Protein 7SMI (pdb70)

Radius of gyration: 18.55 Å; Cα contacts (8 Å, |Δi|>4): 639; chains: 1; bounding box: 48×40×52 Å

Organism: Spinacia oleracea (NCBI:txid3562)

Nearest PDB structures (foldseek):
  7svq-assembly2_B  TM=9.861E-01  e=2.713E-63  Spinacia oleracea
  8scc-assembly1_A  TM=9.965E-01  e=5.202E-53  Myrciaria dubia
  8usu-assembly2_B  TM=9.866E-01  e=4.025E-52  Myrciaria dubia
  7ezl-assembly1_A  TM=9.865E-01  e=2.938E-51  Oryza sativa Japonica Group
  8usu-assembly1_A  TM=9.846E-01  e=2.771E-51  Myrciaria dubia

Sequence (315 aa):
QKLERRELGNTGLNLSCVGFGASPLGNVFGDVSEEQSIATVIEAFNQGINFFDTSPYYGATLSEKVLGKCLKALGASRDEYIVATKCGRYAEGFDFSAERVTKSIDESLERLQLEYVDILQCHDIEFGSLDQIVNETIPALQKIKESGKTRFIGITGLPLEVYTYVLDRVPPGTIDVVVLSYCHYCINDSTLEDMLPYFKSKGVGVINASPLSMGLHTENGPPEWHPASPEIKAACKAAADYCKKNGKNISKLALQYSLSSNKDISTTLVGMNSVKQVEENVGAALELETAGKDEKTFAEIENILKPIKNQSWPSGI

Solvent-accessible surface area: 12984 Å² total; per-residue (Å²): 138,118,5,46,101,20,118,0,34,126,17,51,28,72,0,0,5,0,0,0,10,0,21,7,2,4,61,68,139,39,102,17,62,70,126,78,1,38,44,0,0,55,50,0,45,104,36,3,0,5,0,0,5,0,0,1,77,42,28,55,50,56,0,0,85,11,0,0,62,0,4,126,44,24,74,32,68,44,113,92,14,12,0,0,0,2,1,0,44,16,56,160,32,71,57,6,19,30,124,55,0,67,136,0,2,68,35,0,15,142,46,0,82,19,150,36,0,7,0,0,0,0,10,13,0,9,63,11,58,37,76,57,0,14,112,56,0,1,42,6,0,77,135,7,67,152,72,36,75,0,118,34,0,0,0,2,0,1,30,30,131,4,0,45,66,0,5,86,118,16,95,133,65,7,5,21,0,0,11,0,46,3,8,13,0,2,1,2,6,27,0,75,100,18,8,88,48,0,120,92,69,22,8,3,5,0,0,13,30,8,48,0,52,15,2,0,28,86,153,25,43,47,178,156,6,63,6,36,104,112,1,56,64,14,1,137,42,0,3,49,49,0,121,174,70,73,76,82,2,30,73,14,0,7,19,28,0,2,31,30,127,70,0,5,0,1,9,12,44,0,34,34,78,125,67,0,90,95,27,2,17,2,7,39,84,21,96,104,84,41,65,44,104,142,1,15,60,76,2,68,100,41,0,139,78,7,46,63,80,51,29,128,33,35,161

InterPro domains:
  IPR020471 Aldo-keto reductase [PTHR42686] (2-319)
  IPR023210 NADP-dependent oxidoreductase domain [PF00248] (22-290)
  IPR036812 NAD(P)-dependent oxidoreductase domain superfamily [G3DSA:3.20.20.100] (7-317)
  IPR036812 NAD(P)-dependent oxidoreductase domain superfamily [SSF51430] (8-310)
  IPR044479 L-galactose dehydrogenase-like [cd19163] (7-297)

Secondary structure (DSSP, 8-state):
----EEE-TTS--EEESEEEE-GGGGTSSS---HHHHHHHHHHHHHTT--EEE--TTTTTTHHHHHHHHHHHHH---GGGSEEEEEESEETTEE---HHHHHHHHHHHHHHHT-S-EEEEEE--GGGS-HHHIIIIIHHHHHHHHHHTSEEEEEEEES-THHHHHHHTTS-TT---EEEEESSSBTTB-THHHHHHHHHHTT-EEEEE-TTTTTTTSSS---TT--S-HHHHHHHHHHHHHHHHTT--HHHHHHHHHHT-TTS-EEEEE--SHHHHHHHHHHHHHHHHH---HHHHHHHHHHHGGGTT-------

B-factor: mean 20.09, std 9.31, range [9.32, 68.1]

Foldseek 3Di:
DAQAWADFQPLRDTFRQAEAELLVQLQQPHDADLVLQLVQLLLLVVRPGAEYEEECARNQNRSLLSQLVSVVSNPDDPVSHAYEYEFQQGVVGGDLALVRRLVVLVVSCVSNVHQAHAEYEYEACLQDDLVCCQPGNLVSVVVVCVVVNYVFYEYEHEDPVSVCVRLVRHDQPSHAEYEYEPQQWLQHVCVVVCLVVCNVRSHGYEYEHLVQQALQAQVHHDPPRQDDPVQSVLSNVLSVVQVVVVHGSVLLSLLSSSQDSSHRYYYDHDRHSVVSVSNSVSSVCCVVPNHPVVSSVVSCVSSVVRRNPDGDDHD

Structure (mmCIF, N/CA/C/O backbone):
data_7SMI
#
_entry.id   7SMI
#
_cell.length_a   51.720
_cell.length_b   55.071
_cell.length_c   61.796
_cell.angle_alpha   90.000
_cell.angle_beta   112.090
_cell.angle_gamma   90.000
#
_symmetry.space_group_name_H-M   'P 1 21 1'
#
loop_
_entity.id
_entity.type
_entity.pdbx_description
1 polymer 'L-galactose dehydrogenase'
2 water water
#
loop_
_atom_site.group_PDB
_atom_site.id
_atom_site.type_symbol
_atom_site.label_atom_id
_atom_site.label_alt_id
_atom_site.label_comp_id
_atom_site.label_asym_id
_atom_site.label_entity_id
_atom_site.label_seq_id
_atom_site.pdbx_PDB_ins_code
_atom_site.Cartn_x
_atom_site.Cartn_y
_atom_site.Cartn_z
_atom_site.occupancy
_atom_site.B_iso_or_equiv
_atom_site.auth_seq_id
_atom_site.auth_comp_id
_atom_site.auth_asym_id
_atom_site.auth_atom_id
_atom_site.pdbx_PDB_model_num
ATOM 1 N N . GLN A 1 26 ? 5.566 19.466 27.216 1.00 35.98 5 GLN A N 1
ATOM 2 C CA . GLN A 1 26 ? 6.637 19.081 28.176 1.00 37.99 5 GLN A CA 1
ATOM 3 C C . GLN A 1 26 ? 6.620 20.027 29.376 1.00 34.13 5 GLN A C 1
ATOM 4 O O . GLN A 1 26 ? 6.697 21.251 29.168 1.00 37.21 5 GLN A O 1
ATOM 10 N N . LYS A 1 27 ? 6.536 19.468 30.580 1.00 25.22 6 LYS A N 1
ATOM 11 C CA . LYS A 1 27 ? 6.543 20.268 31.790 1.00 25.87 6 LYS A CA 1
ATOM 12 C C . LYS A 1 27 ? 7.866 20.081 32.521 1.00 21.09 6 LYS A C 1
ATOM 13 O O . LYS A 1 27 ? 8.509 19.034 32.432 1.00 23.46 6 LYS A O 1
ATOM 19 N N . LEU A 1 28 ? 8.275 21.114 33.243 1.00 19.00 7 LEU A N 1
ATOM 20 C CA . LEU A 1 28 ? 9.493 21.067 34.029 1.00 17.89 7 LEU A CA 1
ATOM 21 C C . LEU A 1 28 ? 9.374 20.012 35.126 1.00 18.85 7 LEU A C 1
ATOM 22 O O . LEU A 1 28 ? 8.424 20.023 35.914 1.00 18.94 7 LEU A O 1
ATOM 27 N N . GLU A 1 29 ? 10.361 19.119 35.196 1.00 17.80 8 GLU A N 1
ATOM 28 C CA . GLU A 1 29 ? 10.310 17.998 36.127 1.00 18.33 8 GLU A CA 1
ATOM 29 C C . GLU A 1 29 ? 10.276 18.491 37.569 1.00 16.90 8 GLU A C 1
ATOM 30 O O . GLU A 1 29 ? 10.953 19.463 37.920 1.00 17.54 8 GLU A O 1
ATOM 36 N N . ARG A 1 30 ? 9.487 17.809 38.406 1.00 18.59 9 ARG A N 1
ATOM 37 C CA . ARG A 1 30 ? 9.490 17.992 39.850 1.00 18.09 9 ARG A CA 1
ATOM 38 C C . ARG A 1 30 ? 10.037 16.757 40.555 1.00 16.91 9 ARG A C 1
ATOM 39 O O . ARG A 1 30 ? 9.882 15.620 40.084 1.00 19.59 9 ARG A O 1
ATOM 47 N N . ARG A 1 31 ? 10.685 16.986 41.694 1.00 16.00 10 ARG A N 1
ATOM 48 C CA . ARG A 1 31 ? 11.352 15.930 42.432 1.00 15.91 10 ARG A CA 1
ATOM 49 C C . ARG A 1 31 ? 10.941 15.967 43.896 1.00 16.00 10 ARG A C 1
ATOM 50 O O . ARG A 1 31 ? 10.785 17.039 44.491 1.00 17.57 10 ARG A O 1
ATOM 58 N N . GLU A 1 32 ? 10.770 14.786 44.483 1.00 16.56 11 GLU A N 1
ATOM 59 C CA . GLU A 1 32 ? 10.413 14.725 45.892 1.00 16.97 11 GLU A CA 1
ATOM 60 C C . GLU A 1 32 ? 11.586 15.142 46.759 1.00 19.28 11 GLU A C 1
ATOM 61 O O . GLU A 1 32 ? 12.736 14.783 46.499 1.00 23.40 11 GLU A O 1
ATOM 67 N N . LEU A 1 33 ? 11.294 15.939 47.773 1.00 15.09 12 LEU A N 1
ATOM 68 C CA . LEU A 1 33 ? 12.305 16.442 48.690 1.00 15.34 12 LEU A CA 1
ATOM 69 C C . LEU A 1 33 ? 12.334 15.580 49.957 1.00 15.35 12 LEU A C 1
ATOM 70 O O . LEU A 1 33 ? 11.505 15.757 50.851 1.00 14.58 12 LEU A O 1
ATOM 75 N N . GLY A 1 34 ? 13.321 14.680 50.061 1.00 15.08 13 GLY A N 1
ATOM 76 C CA . GLY A 1 34 ? 13.474 13.825 51.238 1.00 14.04 13 GLY A CA 1
ATOM 77 C C . GLY A 1 34 ? 12.169 13.183 51.676 1.00 15.95 13 GLY A C 1
ATOM 78 O O . GLY A 1 34 ? 11.449 12.592 50.864 1.00 19.71 13 GLY A O 1
ATOM 79 N N . ASN A 1 35 ? 11.853 13.320 52.964 1.00 15.17 14 ASN A N 1
ATOM 80 C CA . ASN A 1 35 ? 10.628 12.768 53.530 1.00 17.27 14 ASN A CA 1
ATOM 81 C C . ASN A 1 35 ? 9.573 13.827 53.764 1.00 17.47 14 ASN A C 1
ATOM 82 O O . ASN A 1 35 ? 8.604 13.565 54.493 1.00 20.34 14 ASN A O 1
ATOM 87 N N . THR A 1 36 ? 9.743 15.015 53.176 1.00 16.76 15 THR A N 1
ATOM 88 C CA . THR A 1 36 ? 8.832 16.123 53.422 1.00 16.45 15 THR A CA 1
ATOM 89 C C . THR A 1 36 ? 7.495 15.968 52.720 1.00 17.36 15 THR A C 1
ATOM 90 O O . THR A 1 36 ? 6.513 16.582 53.151 1.00 18.77 15 THR A O 1
ATOM 94 N N . GLY A 1 37 ? 7.433 15.193 51.640 1.00 15.80 16 GLY A N 1
ATOM 95 C CA . GLY A 1 37 ? 6.258 15.158 50.804 1.00 17.86 16 GLY A CA 1
ATOM 96 C C . GLY A 1 37 ? 6.169 16.287 49.805 1.00 18.72 16 GLY A C 1
ATOM 97 O O . GLY A 1 37 ? 5.225 16.298 48.999 1.00 22.89 16 GLY A O 1
ATOM 98 N N . LEU A 1 38 ? 7.096 17.250 49.848 1.00 17.34 17 LEU A N 1
ATOM 99 C CA . LEU A 1 38 ? 7.119 18.352 48.890 1.00 17.54 17 LEU A CA 1
ATOM 100 C C . LEU A 1 38 ? 7.717 17.891 47.563 1.00 17.41 17 LEU A C 1
ATOM 101 O O . LEU A 1 38 ? 8.686 17.127 47.532 1.00 20.97 17 LEU A O 1
ATOM 106 N N . ASN A 1 39 ? 7.126 18.349 46.463 1.00 16.12 18 ASN A N 1
ATOM 107 C CA . ASN A 1 39 ? 7.588 18.044 45.114 1.00 17.74 18 ASN A CA 1
ATOM 108 C C . ASN A 1 39 ? 8.053 19.361 44.509 1.00 17.77 18 ASN A C 1
ATOM 109 O O . ASN A 1 39 ? 7.228 20.226 44.195 1.00 18.53 18 ASN A O 1
ATOM 114 N N . LEU A 1 40 ? 9.366 19.528 44.382 1.00 15.31 19 LEU A N 1
ATOM 115 C CA . LEU A 1 40 ? 9.958 20.786 43.947 1.00 14.32 19 LEU A CA 1
ATOM 116 C C . LEU A 1 40 ? 10.330 20.723 42.478 1.00 14.26 19 LEU A C 1
ATOM 117 O O . LEU A 1 40 ? 10.926 19.745 42.023 1.00 14.70 19 LEU A O 1
ATOM 122 N N . SER A 1 41 ? 10.058 21.815 41.760 1.00 14.37 20 SER A N 1
ATOM 123 C CA . SER A 1 41 ? 10.636 21.964 40.428 1.00 14.50 20 SER A CA 1
ATOM 124 C C . SER A 1 41 ? 12.153 21.811 40.487 1.00 14.21 20 SER A C 1
ATOM 125 O O . SER A 1 41 ? 12.810 22.289 41.414 1.00 13.91 20 SER A O 1
ATOM 128 N N . CYS A 1 42 ? 12.711 21.122 39.484 1.00 14.38 21 CYS A N 1
ATOM 129 C CA . CYS A 1 42 ? 14.129 20.772 39.561 1.00 14.39 21 CYS A CA 1
ATOM 130 C C . CYS A 1 42 ? 15.019 21.979 39.404 1.00 14.15 21 CYS A C 1
ATOM 131 O O . CYS A 1 42 ? 16.178 21.916 39.809 1.00 14.00 21 CYS A O 1
ATOM 134 N N . VAL A 1 43 ? 14.499 23.058 38.829 1.00 14.38 22 VAL A N 1
ATOM 135 C CA . VAL A 1 43 ? 15.101 24.381 38.882 1.00 14.47 22 VAL A CA 1
ATOM 136 C C . VAL A 1 43 ? 14.302 25.186 39.887 1.00 14.35 22 VAL A C 1
ATOM 137 O O . VAL A 1 43 ? 13.070 25.286 39.767 1.00 14.48 22 VAL A O 1
ATOM 141 N N . GLY A 1 44 ? 14.987 25.793 40.831 1.00 14.22 23 GLY A N 1
ATOM 142 C CA . GLY A 1 44 ? 14.345 26.626 41.833 1.00 14.21 23 GLY A CA 1
ATOM 143 C C . GLY A 1 44 ? 14.754 28.071 41.672 1.00 14.60 23 GLY A C 1
ATOM 144 O O . GLY A 1 44 ? 15.777 28.404 41.056 1.00 14.83 23 GLY A O 1
ATOM 145 N N . PHE A 1 45 ? 13.956 28.959 42.225 1.00 14.80 24 PHE A N 1
ATOM 146 C CA . PHE A 1 45 ? 14.161 30.392 42.094 1.00 15.32 24 PHE A CA 1
ATOM 147 C C . PHE A 1 45 ? 14.939 30.889 43.304 1.00 15.33 24 PHE A C 1
ATOM 148 O O . PHE A 1 45 ? 14.400 30.959 44.417 1.00 15.22 24 PHE A O 1
ATOM 156 N N . GLY A 1 46 ? 16.186 31.264 43.089 1.00 15.57 25 GLY A N 1
ATOM 157 C CA . GLY A 1 46 ? 16.974 31.895 44.136 1.00 15.79 25 GLY A CA 1
ATOM 158 C C . GLY A 1 46 ? 16.622 33.371 44.131 1.00 20.02 25 GLY A C 1
ATOM 159 O O . GLY A 1 46 ? 16.844 34.056 43.138 1.00 18.66 25 GLY A O 1
ATOM 160 N N . ALA A 1 47 ? 15.986 33.844 45.194 1.00 20.72 26 ALA A N 1
ATOM 161 C CA . ALA A 1 47 ? 15.437 35.188 45.220 1.00 17.85 26 ALA A CA 1
ATOM 162 C C . ALA A 1 47 ? 16.423 36.251 45.687 1.00 18.57 26 ALA A C 1
ATOM 163 O O . ALA A 1 47 ? 16.022 37.415 45.841 1.00 20.01 26 ALA A O 1
ATOM 165 N N . SER A 1 48 ? 17.685 35.889 45.933 1.00 21.82 27 SER A N 1
ATOM 166 C CA . SER A 1 48 ? 18.657 36.895 46.338 1.00 21.00 27 SER A CA 1
ATOM 167 C C . SER A 1 48 ? 18.713 38.086 45.391 1.00 22.05 27 SER A C 1
ATOM 168 O O . SER A 1 48 ? 18.735 39.218 45.891 1.00 27.13 27 SER A O 1
ATOM 171 N N . PRO A 1 49 ? 18.706 37.922 44.059 1.00 21.74 28 PRO A N 1
ATOM 172 C CA . PRO A 1 49 ? 18.762 39.104 43.178 1.00 22.95 28 PRO A CA 1
ATOM 173 C C . PRO A 1 49 ? 17.589 40.046 43.333 1.00 25.71 28 PRO A C 1
ATOM 174 O O . PRO A 1 49 ? 17.714 41.222 42.984 1.00 25.04 28 PRO A O 1
ATOM 178 N N . LEU A 1 50 ? 16.440 39.577 43.825 1.00 26.13 29 LEU A N 1
ATOM 179 C CA . LEU A 1 50 ? 15.330 40.496 44.038 1.00 26.63 29 LEU A CA 1
ATOM 180 C C . LEU A 1 50 ? 15.645 41.510 45.120 1.00 24.30 29 LEU A C 1
ATOM 181 O O . LEU A 1 50 ? 14.932 42.508 45.237 1.00 27.52 29 LEU A O 1
ATOM 186 N N . GLY A 1 51 ? 16.668 41.254 45.933 1.00 28.27 30 GLY A N 1
ATOM 187 C CA . GLY A 1 51 ? 17.095 42.195 46.946 1.00 23.71 30 GLY A CA 1
ATOM 188 C C . GLY A 1 51 ? 18.151 43.170 46.463 1.00 33.24 30 GLY A C 1
ATOM 189 O O . GLY A 1 51 ? 18.796 43.843 47.277 1.00 30.53 30 GLY A O 1
ATOM 190 N N . ASN A 1 52 ? 18.327 43.264 45.137 1.00 37.71 31 ASN A N 1
ATOM 191 C CA . ASN A 1 52 ? 19.330 44.134 44.509 1.00 38.28 31 ASN A CA 1
ATOM 192 C C . ASN A 1 52 ? 20.764 43.704 44.828 1.00 40.53 31 ASN A C 1
ATOM 193 O O . ASN A 1 52 ? 21.679 44.533 44.856 1.00 49.41 31 ASN A O 1
ATOM 198 N N . VAL A 1 53 ? 20.970 42.401 45.043 1.00 36.53 32 VAL A N 1
ATOM 199 C CA . VAL A 1 53 ? 22.274 41.900 45.470 1.00 39.10 32 VAL A CA 1
ATOM 200 C C . VAL A 1 53 ? 23.315 42.085 44.373 1.00 47.69 32 VAL A C 1
ATOM 201 O O . VAL A 1 53 ? 24.465 42.454 44.644 1.00 40.92 32 VAL A O 1
ATOM 205 N N . PHE A 1 54 ? 22.930 41.856 43.119 1.00 44.21 33 PHE A N 1
ATOM 206 C CA . PHE A 1 54 ? 23.864 41.871 41.999 1.00 42.68 33 PHE A CA 1
ATOM 207 C C . PHE A 1 54 ? 23.701 43.095 41.099 1.00 53.09 33 PHE A C 1
ATOM 208 O O . PHE A 1 54 ? 24.345 43.172 40.046 1.00 56.29 33 PHE A O 1
ATOM 216 N N . GLY A 1 55 ? 22.886 44.055 41.501 1.00 49.40 34 GLY A N 1
ATOM 217 C CA . GLY A 1 55 ? 22.550 45.218 40.701 1.00 40.83 34 GLY A CA 1
ATOM 218 C C . GLY A 1 55 ? 21.123 45.639 40.983 1.00 54.35 34 GLY A C 1
ATOM 219 O O . GLY A 1 55 ? 20.314 44.896 41.540 1.00 48.72 34 GLY A O 1
ATOM 220 N N . ASP A 1 56 ? 20.802 46.870 40.588 1.00 51.63 35 ASP A N 1
ATOM 221 C CA . ASP A 1 56 ? 19.472 47.406 40.851 1.00 49.50 35 ASP A CA 1
ATOM 222 C C . ASP A 1 56 ? 18.453 46.764 39.916 1.00 43.99 35 ASP A C 1
ATOM 223 O O . ASP A 1 56 ? 18.679 46.669 38.705 1.00 41.22 35 ASP A O 1
ATOM 225 N N . VAL A 1 57 ? 17.333 46.317 40.487 1.00 40.46 36 VAL A N 1
ATOM 226 C CA . VAL A 1 57 ? 16.230 45.700 39.751 1.00 36.60 36 VAL A CA 1
ATOM 227 C C . VAL A 1 57 ? 14.944 46.366 40.225 1.00 33.73 36 VAL A C 1
ATOM 228 O O . VAL A 1 57 ? 14.663 46.377 41.428 1.00 33.24 36 VAL A O 1
ATOM 232 N N . SER A 1 58 ? 14.161 46.916 39.297 1.00 33.34 37 SER A N 1
ATOM 233 C CA . SER A 1 58 ? 12.922 47.553 39.721 1.00 32.36 37 SER A CA 1
ATOM 234 C C . SER A 1 58 ? 11.960 46.511 40.300 1.00 30.04 37 SER A C 1
ATOM 235 O O . SER A 1 58 ? 12.046 45.307 40.024 1.00 27.58 37 SER A O 1
ATOM 238 N N . GLU A 1 59 ? 11.037 46.997 41.128 1.00 27.61 38 GLU A N 1
ATOM 239 C CA . GLU A 1 59 ? 10.008 46.120 41.671 1.00 31.86 38 GLU A CA 1
ATOM 240 C C . GLU A 1 59 ? 9.156 45.526 40.558 1.00 28.75 38 GLU A C 1
ATOM 241 O O . GLU A 1 59 ? 8.807 44.336 40.599 1.00 27.44 38 GLU A O 1
ATOM 247 N N . GLU A 1 60 ? 8.845 46.323 39.538 1.00 29.49 39 GLU A N 1
ATOM 248 C CA . GLU A 1 60 ? 8.090 45.819 38.395 1.00 26.95 39 GLU A CA 1
ATOM 249 C C . GLU A 1 60 ? 8.830 44.675 37.708 1.00 27.11 39 GLU A C 1
ATOM 250 O O . GLU A 1 60 ? 8.211 43.680 37.296 1.00 22.90 39 GLU A O 1
ATOM 256 N N . GLN A 1 61 ? 10.158 44.780 37.604 1.00 22.18 40 GLN A N 1
ATOM 257 C CA . GLN A 1 61 ? 10.920 43.723 36.944 1.00 19.88 40 GLN A CA 1
ATOM 258 C C . GLN A 1 61 ? 10.967 42.459 37.794 1.00 20.58 40 GLN A C 1
ATOM 259 O O . GLN A 1 61 ? 10.835 41.345 37.271 1.00 19.09 40 GLN A O 1
ATOM 265 N N . SER A 1 62 ? 11.145 42.609 39.107 1.00 20.54 41 SER A N 1
ATOM 266 C CA . SER A 1 62 ? 11.153 41.441 39.985 1.00 19.04 41 SER A CA 1
ATOM 267 C C . SER A 1 62 ? 9.836 40.691 39.903 1.00 18.15 41 SER A C 1
ATOM 268 O O . SER A 1 62 ? 9.810 39.456 39.807 1.00 16.94 41 SER A O 1
ATOM 271 N N . ILE A 1 63 ? 8.729 41.423 39.970 1.00 18.22 42 ILE A N 1
ATOM 272 C CA . ILE A 1 63 ? 7.413 40.801 39.885 1.00 17.02 42 ILE A CA 1
ATOM 273 C C . ILE A 1 63 ? 7.252 40.056 38.564 1.00 19.81 42 ILE A C 1
ATOM 274 O O . ILE A 1 63 ? 6.804 38.898 38.531 1.00 16.44 42 ILE A O 1
ATOM 279 N N . ALA A 1 64 ? 7.629 40.700 37.459 1.00 16.92 43 ALA A N 1
ATOM 280 C CA . ALA A 1 64 ? 7.498 40.050 36.161 1.00 17.55 43 ALA A CA 1
ATOM 281 C C . ALA A 1 64 ? 8.331 38.776 36.104 1.00 16.46 43 ALA A C 1
ATOM 282 O O . ALA A 1 64 ? 7.914 37.782 35.496 1.00 17.13 43 ALA A O 1
ATOM 284 N N . THR A 1 65 ? 9.519 38.789 36.706 1.00 17.82 44 THR A N 1
ATOM 285 C CA . THR A 1 65 ? 10.387 37.618 36.654 1.00 16.75 44 THR A CA 1
ATOM 286 C C . THR A 1 65 ? 9.784 36.458 37.436 1.00 16.89 44 THR A C 1
ATOM 287 O O . THR A 1 65 ? 9.797 35.305 36.982 1.00 16.60 44 THR A O 1
ATOM 291 N N . VAL A 1 66 ? 9.292 36.737 38.639 1.00 14.32 45 VAL A N 1
ATOM 292 C CA . VAL A 1 66 ? 8.644 35.710 39.444 1.00 14.45 45 VAL A CA 1
ATOM 293 C C . VAL A 1 66 ? 7.418 35.149 38.738 1.00 16.15 45 VAL A C 1
ATOM 294 O O . VAL A 1 66 ? 7.198 33.930 38.714 1.00 15.60 45 VAL A O 1
ATOM 298 N N . ILE A 1 67 ? 6.582 36.020 38.177 1.00 14.85 46 ILE A N 1
ATOM 299 C CA . ILE A 1 67 ? 5.411 35.537 37.457 1.00 19.78 46 ILE A CA 1
ATOM 300 C C . ILE A 1 67 ? 5.837 34.634 36.307 1.00 18.35 46 ILE A C 1
ATOM 301 O O . ILE A 1 67 ? 5.247 33.571 36.083 1.00 17.73 46 ILE A O 1
ATOM 306 N N . GLU A 1 68 ? 6.845 35.060 35.537 1.00 16.61 47 GLU A N 1
ATOM 307 C CA . GLU A 1 68 ? 7.295 34.230 34.430 1.00 16.54 47 GLU A CA 1
ATOM 308 C C . GLU A 1 68 ? 7.850 32.892 34.919 1.00 17.85 47 GLU A C 1
ATOM 309 O O . GLU A 1 68 ? 7.589 31.850 34.310 1.00 16.49 47 GLU A O 1
ATOM 315 N N . ALA A 1 69 ? 8.612 32.901 36.010 1.00 15.28 48 ALA A N 1
ATOM 316 C CA . ALA A 1 69 ? 9.132 31.646 36.551 1.00 15.12 48 ALA A CA 1
ATOM 317 C C . ALA A 1 69 ? 8.000 30.691 36.901 1.00 13.57 48 ALA A C 1
ATOM 318 O O . ALA A 1 69 ? 8.043 29.494 36.580 1.00 14.83 48 ALA A O 1
ATOM 320 N N . PHE A 1 70 ? 6.997 31.197 37.616 1.00 14.41 49 PHE A N 1
ATOM 321 C CA . PHE A 1 70 ? 5.884 30.358 38.025 1.00 13.89 49 PHE A CA 1
ATOM 322 C C . PHE A 1 70 ? 5.099 29.854 36.829 1.00 15.17 49 PHE A C 1
ATOM 323 O O . PHE A 1 70 ? 4.695 28.689 36.788 1.00 16.27 49 PHE A O 1
ATOM 331 N N . ASN A 1 71 ? 4.924 30.705 35.820 1.00 15.27 50 ASN A N 1
ATOM 332 C CA . ASN A 1 71 ? 4.236 30.267 34.613 1.00 18.10 50 ASN A CA 1
ATOM 333 C C . ASN A 1 71 ? 4.993 29.176 33.868 1.00 18.18 50 ASN A C 1
ATOM 334 O O . ASN A 1 71 ? 4.365 28.356 33.197 1.00 19.95 50 ASN A O 1
ATOM 339 N N . GLN A 1 72 ? 6.318 29.142 33.963 1.00 17.49 51 GLN A N 1
ATOM 340 C CA . GLN A 1 72 ? 7.123 28.122 33.306 1.00 16.19 51 GLN A CA 1
ATOM 341 C C . GLN A 1 72 ? 7.312 26.881 34.170 1.00 17.06 51 GLN A C 1
ATOM 342 O O . GLN A 1 72 ? 8.098 25.995 33.810 1.00 24.24 51 GLN A O 1
ATOM 348 N N . GLY A 1 73 ? 6.637 26.811 35.311 1.00 15.61 52 GLY A N 1
ATOM 349 C CA . GLY A 1 73 ? 6.634 25.617 36.135 1.00 15.59 52 GLY A CA 1
ATOM 350 C C . GLY A 1 73 ? 7.527 25.638 37.357 1.00 15.90 52 GLY A C 1
ATOM 351 O O . GLY A 1 73 ? 7.624 24.612 38.041 1.00 15.92 52 GLY A O 1
ATOM 352 N N . ILE A 1 74 ? 8.222 26.733 37.641 1.00 14.48 53 ILE A N 1
ATOM 353 C CA . ILE A 1 74 ? 9.010 26.804 38.866 1.00 13.78 53 ILE A CA 1
ATOM 354 C C . ILE A 1 74 ? 8.062 27.045 40.036 1.00 16.18 53 ILE A C 1
ATOM 355 O O . ILE A 1 74 ? 7.268 27.993 40.021 1.00 15.98 53 ILE A O 1
ATOM 360 N N . ASN A 1 75 ? 8.143 26.194 41.057 1.00 15.33 54 ASN A N 1
ATOM 361 C CA . ASN A 1 75 ? 7.248 26.313 42.203 1.00 12.27 54 ASN A CA 1
ATOM 362 C C . ASN A 1 75 ? 7.994 26.518 43.509 1.00 12.92 54 ASN A C 1
ATOM 363 O O . ASN A 1 75 ? 7.362 26.476 44.571 1.00 13.75 54 ASN A O 1
ATOM 368 N N . PHE A 1 76 ? 9.297 26.772 43.467 1.00 12.38 55 PHE A N 1
ATOM 369 C CA .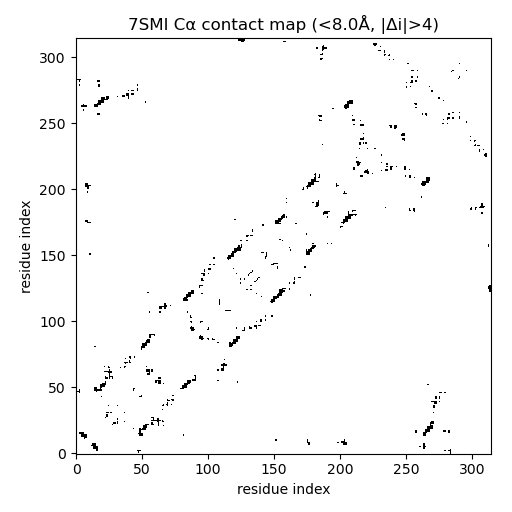 PHE A 1 76 ? 10.100 26.825 44.674 1.00 13.42 55 PHE A CA 1
ATOM 370 C C . PHE A 1 76 ? 10.884 28.124 44.692 1.00 11.02 55 PHE A C 1
ATOM 371 O O . PHE A 1 76 ? 11.597 28.428 43.729 1.00 12.11 55 PHE A O 1
ATOM 379 N N . PHE A 1 77 ? 10.774 28.868 45.798 1.00 11.31 56 PHE A N 1
ATOM 380 C CA . PHE A 1 77 ? 11.349 30.202 45.927 1.00 11.13 56 PHE A CA 1
ATOM 381 C C . PHE A 1 77 ? 12.098 30.260 47.242 1.00 12.67 56 PHE A C 1
ATOM 382 O O . PHE A 1 77 ? 11.506 29.994 48.292 1.00 13.00 56 PHE A O 1
ATOM 390 N N . ASP A 1 78 ? 13.388 30.568 47.188 1.00 12.33 57 ASP A N 1
ATOM 391 C CA . ASP A 1 78 ? 14.254 30.599 48.357 1.00 12.16 57 ASP A CA 1
ATOM 392 C C . ASP A 1 78 ? 14.796 32.002 48.590 1.00 12.76 57 ASP A C 1
ATOM 393 O O . ASP A 1 78 ? 15.231 32.662 47.663 1.00 14.49 57 ASP A O 1
ATOM 398 N N . THR A 1 79 ? 14.810 32.414 49.848 1.00 10.78 58 THR A N 1
ATOM 399 C CA . THR A 1 79 ? 15.302 33.736 50.232 1.00 11.94 58 THR A CA 1
ATOM 400 C C . THR A 1 79 ? 15.964 33.632 51.602 1.00 12.04 58 THR A C 1
ATOM 401 O O . THR A 1 79 ? 16.176 32.535 52.129 1.00 11.23 58 THR A O 1
ATOM 405 N N . SER A 1 80 ? 16.309 34.797 52.168 1.00 11.39 59 SER A N 1
ATOM 406 C CA . SER A 1 80 ? 16.913 34.910 53.487 1.00 12.24 59 SER A CA 1
ATOM 407 C C . SER A 1 80 ? 16.787 36.349 53.916 1.00 11.81 59 SER A C 1
ATOM 408 O O . SER A 1 80 ? 16.868 37.239 53.068 1.00 13.00 59 SER A O 1
ATOM 411 N N . PRO A 1 81 ? 16.656 36.616 55.217 1.00 11.23 60 PRO A N 1
ATOM 412 C CA . PRO A 1 81 ? 16.741 38.008 55.683 1.00 12.94 60 PRO A CA 1
ATOM 413 C C . PRO A 1 81 ? 18.055 38.678 55.305 1.00 12.76 60 PRO A C 1
ATOM 414 O O . PRO A 1 81 ? 18.115 39.907 55.233 1.00 13.47 60 PRO A O 1
ATOM 418 N N . TYR A 1 82 ? 19.107 37.906 55.029 1.00 13.79 61 TYR A N 1
ATOM 419 C CA . TYR A 1 82 ? 20.392 38.522 54.717 1.00 12.13 61 TYR A CA 1
ATOM 420 C C . TYR A 1 82 ? 20.372 39.212 53.369 1.00 12.96 61 TYR A C 1
ATOM 421 O O . TYR A 1 82 ? 21.041 40.236 53.177 1.00 17.49 61 TYR A O 1
ATOM 430 N N . TYR A 1 83 ? 19.616 38.668 52.415 1.00 14.82 62 TYR A N 1
ATOM 431 C CA . TYR A 1 83 ? 19.777 39.094 51.033 1.00 17.94 62 TYR A CA 1
ATOM 432 C C . TYR A 1 83 ? 19.215 40.492 50.886 1.00 17.85 62 TYR A C 1
ATOM 433 O O . TYR A 1 83 ? 18.024 40.727 51.124 1.00 19.32 62 TYR A O 1
ATOM 442 N N . GLY A 1 84 ? 20.084 41.432 50.543 1.00 18.16 63 GLY A N 1
ATOM 443 C CA . GLY A 1 84 ? 19.654 42.799 50.408 1.00 18.45 63 GLY A CA 1
ATOM 444 C C . GLY A 1 84 ? 19.238 43.424 51.715 1.00 17.00 63 GLY A C 1
ATOM 445 O O . GLY A 1 84 ? 18.427 44.353 51.719 1.00 20.97 63 GLY A O 1
ATOM 446 N N . ALA A 1 85 ? 19.785 42.940 52.840 1.00 17.52 64 ALA A N 1
ATOM 447 C CA . ALA A 1 85 ? 19.472 43.475 54.169 1.00 16.33 64 ALA A CA 1
ATOM 448 C C . ALA A 1 85 ? 17.963 43.585 54.380 1.00 16.50 64 ALA A C 1
ATOM 449 O O . ALA A 1 85 ? 17.434 44.620 54.788 1.00 20.83 64 ALA A O 1
ATOM 451 N N . THR A 1 86 ? 17.279 42.463 54.141 1.00 16.11 65 THR A N 1
ATOM 452 C CA . THR A 1 86 ? 15.843 42.194 54.252 1.00 16.30 65 THR A CA 1
ATOM 453 C C . THR A 1 86 ? 15.028 42.596 53.022 1.00 17.35 65 THR A C 1
ATOM 454 O O . THR A 1 86 ? 13.847 42.265 52.953 1.00 18.55 65 THR A O 1
ATOM 458 N N . LEU A 1 87 ? 15.629 43.245 52.026 1.00 16.25 66 LEU A N 1
ATOM 459 C CA . LEU A 1 87 ? 14.860 43.686 50.874 1.00 17.28 66 LEU A CA 1
ATOM 460 C C . LEU A 1 87 ? 14.401 42.514 50.003 1.00 20.04 66 LEU A C 1
ATOM 461 O O . LEU A 1 87 ? 13.295 42.552 49.439 1.00 18.68 66 LEU A O 1
ATOM 466 N N . SER A 1 88 ? 15.219 41.478 49.840 1.00 17.36 67 SER A N 1
ATOM 467 C CA . SER A 1 88 ? 14.779 40.335 49.043 1.00 18.87 67 SER A CA 1
ATOM 468 C C . SER A 1 88 ? 13.479 39.759 49.585 1.00 17.74 67 SER A C 1
ATOM 469 O O . SER A 1 88 ? 12.552 39.496 48.821 1.00 16.34 67 SER A O 1
ATOM 472 N N . GLU A 1 89 ? 13.381 39.562 50.904 1.00 14.59 68 GLU A N 1
ATOM 473 C CA . GLU A 1 89 ? 12.142 39.043 51.476 1.00 14.22 68 GLU A CA 1
ATOM 474 C C . GLU A 1 89 ? 10.972 39.964 51.192 1.00 14.60 68 GLU A C 1
ATOM 475 O O . GLU A 1 89 ? 9.890 39.498 50.831 1.00 15.23 68 GLU A O 1
ATOM 481 N N . LYS A 1 90 ? 11.154 41.271 51.352 1.00 13.34 69 LYS A N 1
ATOM 482 C CA . LYS A 1 90 ? 10.038 42.180 51.119 1.00 15.63 69 LYS A CA 1
ATOM 483 C C . LYS A 1 90 ? 9.612 42.164 49.655 1.00 16.39 69 LYS A C 1
ATOM 484 O O . LYS A 1 90 ? 8.412 42.159 49.348 1.00 16.78 69 LYS A O 1
ATOM 490 N N . VAL A 1 91 ? 10.572 42.163 48.735 1.00 15.26 70 VAL A N 1
ATOM 491 C CA . VAL A 1 91 ? 10.221 42.123 47.323 1.00 15.13 70 VAL A CA 1
ATOM 492 C C . VAL A 1 91 ? 9.583 40.795 46.976 1.00 13.31 70 VAL A C 1
ATOM 493 O O . VAL A 1 91 ? 8.546 40.762 46.301 1.00 15.12 70 VAL A O 1
ATOM 497 N N . LEU A 1 92 ? 10.158 39.684 47.459 1.00 14.47 71 LEU A N 1
ATOM 498 C CA . LEU A 1 92 ? 9.562 38.386 47.162 1.00 14.40 71 LEU A CA 1
ATOM 499 C C . LEU A 1 92 ? 8.121 38.317 47.656 1.00 14.15 71 LEU A C 1
ATOM 500 O O . LEU A 1 92 ? 7.267 37.722 46.992 1.00 14.11 71 LEU A O 1
ATOM 505 N N . G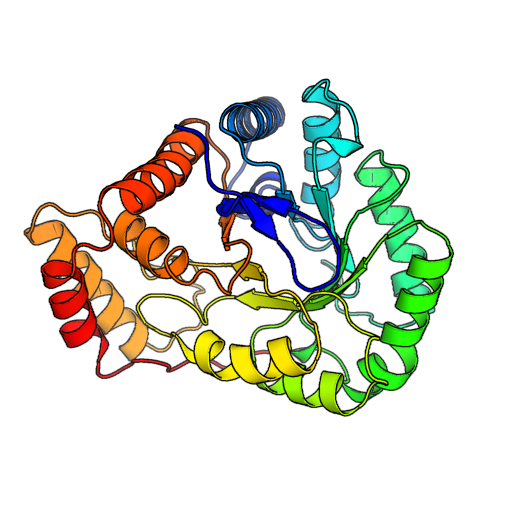LY A 1 93 ? 7.822 38.916 48.811 1.00 14.60 72 GLY A N 1
ATOM 506 C CA . GLY A 1 93 ? 6.450 38.901 49.292 1.00 13.93 72 GLY A CA 1
ATOM 507 C C . GLY A 1 93 ? 5.501 39.607 48.349 1.00 16.08 72 GLY A C 1
ATOM 508 O O . GLY A 1 93 ? 4.387 39.138 48.126 1.00 17.32 72 GLY A O 1
ATOM 509 N N . LYS A 1 94 ? 5.943 40.718 47.751 1.00 15.33 73 LYS A N 1
ATOM 510 C CA . LYS A 1 94 ? 5.116 41.390 46.754 1.00 17.09 73 LYS A CA 1
ATOM 511 C C . LYS A 1 94 ? 4.975 40.547 45.497 1.00 16.57 73 LYS A C 1
ATOM 512 O O . LYS A 1 94 ? 3.890 40.490 44.906 1.00 17.14 73 LYS A O 1
ATOM 518 N N . CYS A 1 95 ? 6.038 39.846 45.096 1.00 15.40 74 CYS A N 1
ATOM 519 C CA . CYS A 1 95 ? 5.981 39.014 43.900 1.00 16.06 74 CYS A CA 1
ATOM 520 C C . CYS A 1 95 ? 5.034 37.841 44.085 1.00 18.30 74 CYS A C 1
ATOM 521 O O . CYS A 1 95 ? 4.230 37.542 43.197 1.00 18.29 74 CYS A O 1
ATOM 524 N N . LEU A 1 96 ? 5.096 37.178 45.235 1.00 16.05 75 LEU A N 1
ATOM 525 C CA . LEU A 1 96 ? 4.230 36.029 45.469 1.00 15.85 75 LEU A CA 1
ATOM 526 C C . LEU A 1 96 ? 2.766 36.434 45.478 1.00 19.29 75 LEU A C 1
ATOM 527 O O . LEU A 1 96 ? 1.915 35.712 44.933 1.00 21.45 75 LEU A O 1
ATOM 532 N N . LYS A 1 97 ? 2.455 37.607 46.053 1.00 18.23 76 LYS A N 1
ATOM 533 C CA . LYS A 1 97 ? 1.086 38.111 45.992 1.00 18.12 76 LYS A CA 1
ATOM 534 C C . LYS A 1 97 ? 0.670 38.347 44.551 1.00 20.64 76 LYS A C 1
ATOM 535 O O . LYS A 1 97 ? -0.485 38.086 44.170 1.00 21.47 76 LYS A O 1
ATOM 541 N N . ALA A 1 98 ? 1.595 38.825 43.726 1.00 21.09 77 ALA A N 1
ATOM 542 C CA . ALA A 1 98 ? 1.268 39.136 42.342 1.00 20.52 77 ALA A CA 1
ATOM 543 C C . ALA A 1 98 ? 1.104 37.898 41.474 1.00 20.66 77 ALA A C 1
ATOM 544 O O . ALA A 1 98 ? 0.661 38.021 40.327 1.00 22.82 77 ALA A O 1
ATOM 546 N N . LEU A 1 99 ? 1.400 36.714 41.996 1.00 19.26 78 LEU A N 1
ATOM 547 C CA . LEU A 1 99 ? 1.180 35.503 41.223 1.00 21.54 78 LEU A CA 1
ATOM 548 C C . LEU A 1 99 ? -0.297 35.229 41.082 1.00 24.45 78 LEU A C 1
ATOM 549 O O . LEU A 1 99 ? -0.725 34.648 40.079 1.00 23.83 78 LEU A O 1
ATOM 554 N N . GLY A 1 100 ? -1.079 35.607 42.085 1.00 20.52 79 GLY A N 1
ATOM 555 C CA . GLY A 1 100 ? -2.501 35.320 42.031 1.00 20.63 79 GLY A CA 1
ATOM 556 C C . GLY A 1 100 ? -2.709 33.822 41.957 1.00 22.51 79 GLY A C 1
ATOM 557 O O . GLY A 1 100 ? -3.445 33.332 41.098 1.00 27.77 79 GLY A O 1
ATOM 558 N N . ALA A 1 101 ? -2.015 33.094 42.829 1.00 19.60 80 ALA A N 1
ATOM 559 C CA . ALA A 1 101 ? -2.093 31.648 42.895 1.00 19.22 80 ALA A CA 1
ATOM 560 C C . ALA A 1 101 ? -2.400 31.248 44.328 1.00 16.24 80 ALA A C 1
ATOM 561 O O . ALA A 1 101 ? -2.074 31.967 45.277 1.00 23.69 80 ALA A O 1
ATOM 563 N N . SER A 1 102 ? -3.005 30.073 44.487 1.00 16.36 81 SER A N 1
ATOM 564 C CA . SER A 1 102 ? -3.238 29.555 45.828 1.00 16.74 81 SER A CA 1
ATOM 565 C C . SER A 1 102 ? -1.914 29.269 46.511 1.00 16.57 81 SER A C 1
ATOM 566 O O . SER A 1 102 ? -0.924 28.882 45.872 1.00 15.69 81 SER A O 1
ATOM 569 N N . ARG A 1 103 ? -1.898 29.481 47.833 1.00 16.59 82 ARG A N 1
ATOM 570 C CA . ARG A 1 103 ? -0.674 29.361 48.621 1.00 16.08 82 ARG A CA 1
ATOM 571 C C . ARG A 1 103 ? -0.030 27.992 48.457 1.00 17.07 82 ARG A C 1
ATOM 572 O O . ARG A 1 103 ? 1.203 27.894 48.441 1.00 17.07 82 ARG A O 1
ATOM 580 N N . ASP A 1 104 ? -0.820 26.924 48.327 1.00 19.84 83 ASP A N 1
ATOM 581 C CA . ASP A 1 104 ? -0.277 25.576 48.222 1.00 20.98 83 ASP A CA 1
ATOM 582 C C . ASP A 1 104 ? 0.319 25.260 46.849 1.00 22.33 83 ASP A C 1
ATOM 583 O O . ASP A 1 104 ? 0.908 24.182 46.678 1.00 23.79 83 ASP A O 1
ATOM 588 N N . GLU A 1 105 ? 0.222 26.174 45.880 1.00 16.56 84 GLU A N 1
ATOM 589 C CA . GLU A 1 105 ? 0.801 26.008 44.550 1.00 17.46 84 GLU A CA 1
ATOM 590 C C . GLU A 1 105 ? 2.259 26.442 44.476 1.00 16.89 84 GLU A C 1
ATOM 591 O O . GLU A 1 105 ? 2.893 26.270 43.426 1.00 18.25 84 GLU A O 1
ATOM 597 N N . TYR A 1 106 ? 2.808 26.999 45.546 1.00 14.39 85 TYR A N 1
ATOM 598 C CA . TYR A 1 106 ? 4.215 27.352 45.557 1.00 14.17 85 TYR A CA 1
ATOM 599 C C . TYR A 1 106 ? 4.793 27.069 46.933 1.00 13.00 85 TYR A C 1
ATOM 600 O O . TYR A 1 106 ? 4.077 26.917 47.923 1.00 14.81 85 TYR A O 1
ATOM 609 N N . ILE A 1 107 ? 6.110 26.937 46.965 1.00 14.07 86 ILE A N 1
ATOM 610 C CA . ILE A 1 107 ? 6.857 26.499 48.133 1.00 13.39 86 ILE A CA 1
ATOM 611 C C . ILE A 1 107 ? 7.885 27.572 48.428 1.00 11.54 86 ILE A C 1
ATOM 612 O O . ILE A 1 107 ? 8.614 27.989 47.521 1.00 12.21 86 ILE A O 1
ATOM 617 N N . VAL A 1 108 ? 7.895 28.065 49.664 1.00 11.45 87 VAL A N 1
ATOM 618 C CA . VAL A 1 108 ? 8.732 29.196 50.061 1.00 10.81 87 VAL A CA 1
ATOM 619 C C . VAL A 1 108 ? 9.685 28.744 51.144 1.00 10.37 87 VAL A C 1
ATOM 620 O O . VAL A 1 108 ? 9.270 28.156 52.146 1.00 11.49 87 VAL A O 1
ATOM 624 N N . ALA A 1 109 ? 10.962 29.020 50.945 1.00 10.18 88 ALA A N 1
ATOM 625 C CA . ALA A 1 109 ? 12.001 28.740 51.922 1.00 9.35 88 ALA A CA 1
ATOM 626 C C . ALA A 1 109 ? 12.644 30.049 52.327 1.00 11.33 88 ALA A C 1
ATOM 627 O O . ALA A 1 109 ? 12.956 30.881 51.475 1.00 12.29 88 ALA A O 1
ATOM 629 N N . THR A 1 110 ? 12.910 30.202 53.622 1.00 10.77 89 THR A N 1
ATOM 630 C CA . THR A 1 110 ? 13.758 31.294 54.064 1.00 10.16 89 THR A CA 1
ATOM 631 C C . THR A 1 110 ? 14.732 30.757 55.096 1.00 10.49 89 THR A C 1
ATOM 632 O O . THR A 1 110 ? 14.850 29.534 55.301 1.00 10.01 89 THR A O 1
ATOM 636 N N . LYS A 1 111 ? 15.448 31.685 55.719 1.00 10.95 90 LYS A N 1
ATOM 637 C CA . LYS A 1 111 ? 16.563 31.334 56.570 1.00 10.60 90 LYS A CA 1
ATOM 638 C C . LYS A 1 111 ? 16.555 32.207 57.800 1.00 11.56 90 LYS A C 1
ATOM 639 O O . LYS A 1 111 ? 15.810 33.174 57.896 1.00 12.91 90 LYS A O 1
ATOM 645 N N . CYS A 1 112 ? 17.418 31.858 58.735 1.00 10.38 91 CYS A N 1
ATOM 646 C CA . CYS A 1 112 ? 17.570 32.642 59.942 1.00 12.27 91 CYS A CA 1
ATOM 647 C C . CYS A 1 112 ? 18.997 32.500 60.426 1.00 11.23 91 CYS A C 1
ATOM 648 O O . CYS A 1 112 ? 19.712 31.568 60.052 1.00 12.23 91 CYS A O 1
ATOM 651 N N . GLY A 1 113 ? 19.418 33.434 61.258 1.00 11.59 92 GLY A N 1
ATOM 652 C CA . GLY A 1 113 ? 20.738 33.389 61.856 1.00 11.53 92 GLY A CA 1
ATOM 653 C C . GLY A 1 113 ? 21.765 34.302 61.217 1.00 11.24 92 GLY A C 1
ATOM 654 O O . GLY A 1 113 ? 22.722 34.726 61.912 1.00 12.20 92 GLY A O 1
ATOM 655 N N . ARG A 1 114 ? 21.622 34.602 59.930 1.00 11.40 93 ARG A N 1
ATOM 656 C CA . ARG A 1 114 ? 22.564 35.466 59.227 1.00 11.32 93 ARG A CA 1
ATOM 657 C C . ARG A 1 114 ? 21.854 36.733 58.774 1.00 11.42 93 ARG A C 1
ATOM 658 O O . ARG A 1 114 ? 20.848 36.672 58.058 1.00 12.91 93 ARG A O 1
ATOM 666 N N . TYR A 1 115 ? 22.365 37.870 59.199 1.00 11.47 94 TYR A N 1
ATOM 667 C CA . TYR A 1 115 ? 21.756 39.167 58.919 1.00 11.39 94 TYR A CA 1
ATOM 668 C C . TYR A 1 115 ? 22.807 40.137 58.407 1.00 12.81 94 TYR A C 1
ATOM 669 O O . TYR A 1 115 ? 24.021 39.921 58.576 1.00 13.40 94 TYR A O 1
ATOM 678 N N . ALA A 1 116 ? 22.345 41.236 57.816 1.00 12.33 95 ALA A N 1
ATOM 679 C CA . ALA A 1 116 ? 23.300 42.240 57.356 1.00 12.52 95 ALA A CA 1
ATOM 680 C C . ALA A 1 116 ? 24.110 42.783 58.511 1.00 13.66 95 ALA A C 1
ATOM 681 O O . ALA A 1 116 ? 25.214 43.320 58.304 1.00 14.60 95 ALA A O 1
ATOM 683 N N . GLU A 1 117 ? 23.583 42.683 59.737 1.00 13.07 96 GLU A N 1
ATOM 684 C CA . GLU A 1 117 ? 24.271 43.137 60.941 1.00 13.61 96 GLU A CA 1
ATOM 685 C C . GLU A 1 117 ? 24.962 42.014 61.716 1.00 14.53 96 GLU A C 1
ATOM 686 O O . GLU A 1 117 ? 25.369 42.227 62.871 1.00 15.33 96 GLU A O 1
ATOM 692 N N . GLY A 1 118 ? 25.149 40.865 61.100 1.00 12.57 97 GLY A N 1
ATOM 693 C CA . GLY A 1 118 ? 25.977 39.827 61.684 1.00 14.40 97 GLY A CA 1
ATOM 694 C C . GLY A 1 118 ? 25.201 38.559 61.928 1.00 12.69 97 GLY A C 1
ATOM 695 O O . GLY A 1 118 ? 24.061 38.379 61.462 1.00 15.40 97 GLY A O 1
ATOM 696 N N . PHE A 1 119 ? 25.837 37.658 62.658 1.00 11.97 98 PHE A N 1
ATOM 697 C CA . PHE A 1 119 ? 25.302 36.332 62.913 1.00 13.22 98 PHE A CA 1
ATOM 698 C C . PHE A 1 119 ? 24.754 36.276 64.318 1.00 14.34 98 PHE A C 1
ATOM 699 O O . PHE A 1 119 ? 25.393 36.736 65.272 1.00 14.70 98 PHE A O 1
ATOM 707 N N . ASP A 1 120 ? 23.564 35.696 64.445 1.00 13.61 99 ASP A N 1
ATOM 708 C CA . ASP A 1 120 ? 22.996 35.449 65.761 1.00 14.01 99 ASP A CA 1
ATOM 709 C C . ASP A 1 120 ? 22.099 34.220 65.636 1.00 13.88 99 ASP A C 1
ATOM 710 O O . ASP A 1 120 ? 20.991 34.300 65.083 1.00 13.80 99 ASP A O 1
ATOM 715 N N . PHE A 1 121 ? 22.598 33.090 66.124 1.00 13.21 100 PHE A N 1
ATOM 716 C CA . PHE A 1 121 ? 21.893 31.824 66.067 1.00 13.61 100 PHE A CA 1
ATOM 717 C C . PHE A 1 121 ? 21.213 31.493 67.392 1.00 14.27 100 PHE A C 1
ATOM 718 O O . PHE A 1 121 ? 20.866 30.329 67.642 1.00 16.01 100 PHE A O 1
ATOM 726 N N . SER A 1 122 ? 21.039 32.484 68.251 1.00 14.61 101 SER A N 1
ATOM 727 C CA . SER A 1 122 ? 20.387 32.221 69.526 1.00 16.06 101 SER A CA 1
ATOM 728 C C . SER A 1 122 ? 18.918 31.855 69.307 1.00 16.57 101 SER A C 1
ATOM 729 O O . SER A 1 122 ? 18.291 32.218 68.306 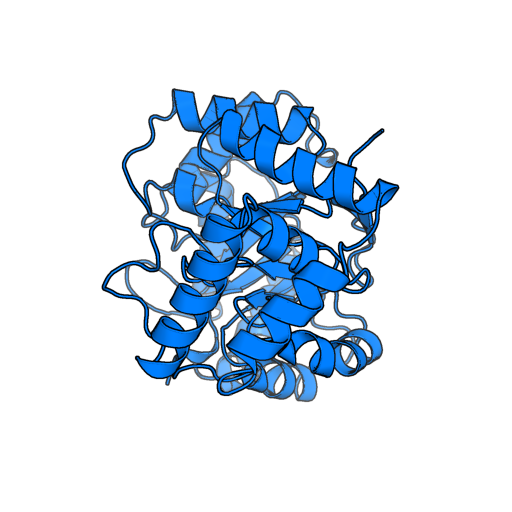1.00 14.95 101 SER A O 1
ATOM 732 N N . ALA A 1 123 ? 18.372 31.109 70.266 1.00 14.23 102 ALA A N 1
ATOM 733 C CA . ALA A 1 123 ? 16.958 30.753 70.222 1.00 15.59 102 ALA A CA 1
ATOM 734 C C . ALA A 1 123 ? 16.078 31.990 70.148 1.00 16.73 102 ALA A C 1
ATOM 735 O O . ALA A 1 123 ? 15.117 32.020 69.377 1.00 17.15 102 ALA A O 1
ATOM 737 N N . GLU A 1 124 ? 16.389 33.023 70.936 1.00 17.89 103 GLU A N 1
ATOM 738 C CA . GLU A 1 124 ? 15.561 34.220 70.907 1.00 17.46 103 GLU A CA 1
ATOM 739 C C . GLU A 1 124 ? 15.615 34.881 69.542 1.00 18.30 103 GLU A C 1
ATOM 740 O O . GLU A 1 124 ? 14.583 35.306 69.018 1.00 17.82 103 GLU A O 1
ATOM 746 N N . ARG A 1 125 ? 16.799 34.952 68.930 1.00 16.44 104 ARG A N 1
ATOM 747 C CA . ARG A 1 125 ? 16.900 35.649 67.655 1.00 17.63 104 ARG A CA 1
ATOM 748 C C . ARG A 1 125 ? 16.107 34.928 66.578 1.00 16.11 104 ARG A C 1
ATOM 749 O O . ARG A 1 125 ? 15.392 35.563 65.797 1.00 16.73 104 ARG A O 1
ATOM 757 N N . VAL A 1 126 ? 16.257 33.602 66.487 1.00 14.63 105 VAL A N 1
ATOM 758 C CA . VAL A 1 126 ? 15.635 32.897 65.368 1.00 14.84 105 VAL A CA 1
ATOM 759 C C . VAL A 1 126 ? 14.130 32.851 65.548 1.00 14.00 105 VAL A C 1
ATOM 760 O O . VAL A 1 126 ? 13.378 32.898 64.584 1.00 15.13 105 VAL A O 1
ATOM 764 N N . THR A 1 127 ? 13.670 32.788 66.789 1.00 14.84 106 THR A N 1
ATOM 765 C CA . THR A 1 127 ? 12.237 32.836 67.057 1.00 16.19 106 THR A CA 1
ATOM 766 C C . THR A 1 127 ? 11.639 34.180 66.671 1.00 16.19 106 THR A C 1
ATOM 767 O O . THR A 1 127 ? 10.535 34.236 66.127 1.00 18.34 106 THR A O 1
ATOM 771 N N . LYS A 1 128 ? 12.366 35.268 66.901 1.00 15.72 107 LYS A N 1
ATOM 772 C CA . LYS A 1 128 ? 11.889 36.565 66.435 1.00 17.74 107 LYS A CA 1
ATOM 773 C C . LYS A 1 128 ? 11.989 36.638 64.918 1.00 17.57 107 LYS A C 1
ATOM 774 O O . LYS A 1 128 ? 11.124 37.211 64.246 1.00 16.41 107 LYS A O 1
ATOM 780 N N . SER A 1 129 ? 13.027 36.026 64.362 1.00 15.06 108 SER A N 1
ATOM 781 C CA . SER A 1 129 ? 13.321 36.180 62.948 1.00 13.66 108 SER A CA 1
ATOM 782 C C . SER A 1 129 ? 12.205 35.619 62.084 1.00 13.61 108 SER A C 1
ATOM 783 O O . SER A 1 129 ? 11.852 36.212 61.065 1.00 14.38 108 SER A O 1
ATOM 786 N N . ILE A 1 130 ? 11.647 34.468 62.454 1.00 14.13 109 ILE A N 1
ATOM 787 C CA . ILE A 1 130 ? 10.564 33.920 61.646 1.00 13.95 109 ILE A CA 1
ATOM 788 C C . ILE A 1 130 ? 9.394 34.887 61.570 1.00 14.61 109 ILE A C 1
ATOM 789 O O . ILE A 1 130 ? 8.787 35.060 60.513 1.00 14.22 109 ILE A O 1
ATOM 794 N N . ASP A 1 131 ? 9.083 35.569 62.672 1.00 12.81 110 ASP A N 1
ATOM 795 C CA . ASP A 1 131 ? 7.960 36.505 62.622 1.00 14.35 110 ASP A CA 1
ATOM 796 C C . ASP A 1 131 ? 8.287 37.695 61.734 1.00 15.11 110 ASP A C 1
ATOM 797 O O . ASP A 1 131 ? 7.417 38.191 61.016 1.00 17.11 110 ASP A O 1
ATOM 802 N N . GLU A 1 132 ? 9.530 38.175 61.793 1.00 14.74 111 GLU A N 1
ATOM 803 C CA . GLU A 1 132 ? 9.947 39.273 60.922 1.00 15.32 111 GLU A CA 1
ATOM 804 C C . GLU A 1 132 ? 9.870 38.864 59.460 1.00 15.45 111 GLU A C 1
ATOM 805 O O . GLU A 1 132 ? 9.427 39.648 58.609 1.00 15.28 111 GLU A O 1
ATOM 811 N N . SER A 1 133 ? 10.309 37.642 59.154 1.00 12.95 112 SER A N 1
ATOM 812 C CA . SER A 1 133 ? 10.286 37.145 57.784 1.00 16.09 112 SER A CA 1
ATOM 813 C C . SER A 1 133 ? 8.867 36.978 57.287 1.00 13.55 112 SER A C 1
ATOM 814 O O . SER A 1 133 ? 8.562 37.341 56.155 1.00 14.05 112 SER A O 1
ATOM 817 N N . LEU A 1 134 ? 7.968 36.449 58.135 1.00 13.91 113 LEU A N 1
ATOM 818 C CA . LEU A 1 134 ? 6.583 36.265 57.701 1.00 16.20 113 LEU A CA 1
ATOM 819 C C . LEU A 1 134 ? 5.921 37.608 57.433 1.00 15.04 113 LEU A C 1
ATOM 820 O O . LEU A 1 134 ? 5.146 37.736 56.479 1.00 16.61 113 LEU A O 1
ATOM 825 N N . GLU A 1 135 ? 6.250 38.627 58.232 1.00 14.54 114 GLU A N 1
ATOM 826 C CA . GLU A 1 135 ? 5.730 39.966 57.974 1.00 17.58 114 GLU A CA 1
ATOM 827 C C . GLU A 1 135 ? 6.198 40.488 56.622 1.00 16.89 114 GLU A C 1
ATOM 828 O O . GLU A 1 135 ? 5.408 41.016 55.840 1.00 18.14 114 GLU A O 1
ATOM 834 N N . ARG A 1 136 ? 7.485 40.352 56.328 1.00 15.88 115 ARG A N 1
ATOM 835 C CA . ARG A 1 136 ? 7.994 40.866 55.055 1.00 16.05 115 ARG A CA 1
ATOM 836 C C . ARG A 1 136 ? 7.470 40.057 53.880 1.00 15.79 115 ARG A C 1
ATOM 837 O O . ARG A 1 136 ? 7.179 40.622 52.816 1.00 16.92 115 ARG A O 1
ATOM 845 N N . LEU A 1 137 ? 7.384 38.725 54.035 1.00 13.66 116 LEU A N 1
ATOM 846 C CA . LEU A 1 137 ? 6.910 37.874 52.955 1.00 14.74 116 LEU A CA 1
ATOM 847 C C . LEU A 1 137 ? 5.397 37.927 52.789 1.00 14.95 116 LEU A C 1
ATOM 848 O O . LEU A 1 137 ? 4.903 37.414 51.797 1.00 16.32 116 LEU A O 1
ATOM 853 N N . GLN A 1 138 ? 4.660 38.508 53.743 1.00 15.59 117 GLN A N 1
ATOM 854 C CA . GLN A 1 138 ? 3.193 38.583 53.671 1.00 15.41 117 GLN A CA 1
ATOM 855 C C . GLN A 1 138 ? 2.581 37.182 53.662 1.00 15.57 117 GLN A C 1
ATOM 856 O O . GLN A 1 138 ? 1.627 36.909 52.943 1.00 17.46 117 GLN A O 1
ATOM 862 N N . LEU A 1 139 ? 3.147 36.282 54.467 1.00 15.02 118 LEU A N 1
ATOM 863 C CA . LEU A 1 139 ? 2.680 34.907 54.520 1.00 15.13 118 LEU A CA 1
ATOM 864 C C . LEU A 1 139 ? 2.352 34.537 55.957 1.00 14.88 118 LEU A C 1
ATOM 865 O O . LEU A 1 139 ? 2.888 35.114 56.908 1.00 18.80 118 LEU A O 1
ATOM 870 N N . GLU A 1 140 ? 1.487 33.534 56.098 1.00 16.68 119 GLU A N 1
ATOM 871 C CA . GLU A 1 140 ? 1.186 32.967 57.412 1.00 17.21 119 GLU A CA 1
ATOM 872 C C . GLU A 1 140 ? 2.190 31.899 57.834 1.00 16.95 119 GLU A C 1
ATOM 873 O O . GLU A 1 140 ? 2.365 31.657 59.035 1.00 17.22 119 GLU A O 1
ATOM 879 N N . TYR A 1 141 ? 2.856 31.270 56.879 1.00 14.68 120 TYR A N 1
ATOM 880 C CA . TYR A 1 141 ? 3.884 30.271 57.139 1.00 12.99 120 TYR A CA 1
ATOM 881 C C . TYR A 1 141 ? 4.805 30.185 55.938 1.00 13.84 120 TYR A C 1
ATOM 882 O O . TYR A 1 141 ? 4.438 30.528 54.808 1.00 13.99 120 TYR A O 1
ATOM 891 N N . VAL A 1 142 ? 6.025 29.726 56.208 1.00 12.24 121 VAL A N 1
ATOM 892 C CA . VAL A 1 142 ? 6.948 29.305 55.149 1.00 12.49 121 VAL A CA 1
ATOM 893 C C . VAL A 1 142 ? 6.941 27.784 55.115 1.00 11.63 121 VAL A C 1
ATOM 894 O O . VAL A 1 142 ? 6.627 27.106 56.103 1.00 13.00 121 VAL A O 1
ATOM 898 N N . ASP A 1 143 ? 7.288 27.220 53.967 1.00 11.80 122 ASP A N 1
ATOM 899 C CA . ASP A 1 143 ? 7.414 25.766 53.930 1.00 11.99 122 ASP A CA 1
ATOM 900 C C . ASP A 1 143 ? 8.693 25.286 54.606 1.00 11.98 122 ASP A C 1
ATOM 901 O O . ASP A 1 143 ? 8.680 24.249 55.294 1.00 12.66 122 ASP A O 1
ATOM 906 N N . ILE A 1 144 ? 9.788 26.013 54.406 1.00 11.88 123 ILE A N 1
ATOM 907 C CA . ILE A 1 144 ? 11.110 25.619 54.893 1.00 11.34 123 ILE A CA 1
ATOM 908 C C . ILE A 1 144 ? 11.766 26.803 55.582 1.00 10.94 123 ILE A C 1
ATOM 909 O O . ILE A 1 144 ? 11.756 27.925 55.057 1.00 10.83 123 ILE A O 1
ATOM 914 N N . LEU A 1 145 ? 12.423 26.533 56.712 1.00 10.99 124 LEU A N 1
ATOM 915 C CA . LEU A 1 145 ? 13.193 27.528 57.457 1.00 11.48 124 LEU A CA 1
ATOM 916 C C . LEU A 1 145 ? 14.521 26.878 57.804 1.00 10.49 124 LEU A C 1
ATOM 917 O O . LEU A 1 145 ? 14.540 25.822 58.454 1.00 11.28 124 LEU A O 1
ATOM 922 N N . GLN A 1 146 ? 15.621 27.519 57.389 1.00 10.28 125 GLN A N 1
ATOM 923 C CA . GLN A 1 146 ? 16.927 26.919 57.630 1.00 10.39 125 GLN A CA 1
ATOM 924 C C . GLN A 1 146 ? 17.880 27.880 58.298 1.00 9.78 125 GLN A C 1
ATOM 925 O O . GLN A 1 146 ? 17.868 29.077 58.032 1.00 12.61 125 GLN A O 1
ATOM 931 N N . CYS A 1 147 ? 18.780 27.330 59.121 1.00 11.36 126 CYS A N 1
ATOM 932 C CA . CYS A 1 147 ? 19.886 28.117 59.690 1.00 11.98 126 CYS A CA 1
ATOM 933 C C . CYS A 1 147 ? 20.878 28.459 58.599 1.00 10.70 126 CYS A C 1
ATOM 934 O O . CYS A 1 147 ? 21.317 27.572 57.878 1.00 12.06 126 CYS A O 1
ATOM 937 N N . HIS A 1 148 ? 21.238 29.735 58.490 1.00 10.60 127 HIS A N 1
ATOM 938 C CA . HIS A 1 148 ? 21.962 30.257 57.334 1.00 10.98 127 HIS A CA 1
ATOM 939 C C . HIS A 1 148 ? 23.466 30.338 57.602 1.00 11.08 127 HIS A C 1
ATOM 940 O O . HIS A 1 148 ? 23.905 31.090 58.481 1.00 12.25 127 HIS A O 1
ATOM 947 N N . ASP A 1 149 ? 24.252 29.573 56.824 1.00 10.09 128 ASP A N 1
ATOM 948 C CA . ASP A 1 149 ? 25.727 29.645 56.883 1.00 10.73 128 ASP A CA 1
ATOM 949 C C . ASP A 1 149 ? 26.282 29.372 58.286 1.00 10.38 128 ASP A C 1
ATOM 950 O O . ASP A 1 149 ? 27.024 30.180 58.891 1.00 10.54 128 ASP A O 1
ATOM 955 N N . ILE A 1 150 ? 25.962 28.169 58.761 1.00 10.48 129 ILE A N 1
ATOM 956 C CA . ILE A 1 150 ? 26.307 27.803 60.136 1.00 11.58 129 ILE A CA 1
ATOM 957 C C . ILE A 1 150 ? 27.802 27.650 60.383 1.00 11.24 129 ILE A C 1
ATOM 958 O O . ILE A 1 150 ? 28.219 27.601 61.539 1.00 12.10 129 ILE A O 1
ATOM 963 N N . GLU A 1 151 ? 28.626 27.597 59.328 1.00 11.16 130 GLU A N 1
ATOM 964 C CA . GLU A 1 151 ? 30.063 27.576 59.587 1.00 10.69 130 GLU A CA 1
ATOM 965 C C . GLU A 1 151 ? 30.557 28.862 60.261 1.00 10.77 130 GLU A C 1
ATOM 966 O O . GLU A 1 151 ? 31.679 28.882 60.767 1.00 12.19 130 GLU A O 1
ATOM 972 N N . PHE A 1 152 ? 29.753 29.917 60.302 1.00 11.28 131 PHE A N 1
ATOM 973 C CA . PHE A 1 152 ? 30.109 31.126 61.033 1.00 12.23 131 PHE A CA 1
ATOM 974 C C . PHE A 1 152 ? 29.686 31.081 62.482 1.00 13.06 131 PHE A C 1
ATOM 975 O O . PHE A 1 152 ? 30.025 31.984 63.237 1.00 16.14 131 PHE A O 1
ATOM 983 N N . GLY A 1 153 ? 28.934 30.064 62.883 1.00 12.92 132 GLY A N 1
ATOM 984 C CA . GLY A 1 153 ? 28.490 29.940 64.250 1.00 14.93 132 GLY A CA 1
ATOM 985 C C . GLY A 1 153 ? 29.222 28.848 65.002 1.00 16.22 132 GLY A C 1
ATOM 986 O O . GLY A 1 153 ? 30.061 28.129 64.473 1.00 18.25 132 GLY A O 1
ATOM 987 N N . SER A 1 154 ? 28.873 28.738 66.270 1.00 15.72 133 SER A N 1
ATOM 988 C CA . SER A 1 154 ? 29.265 27.584 67.060 1.00 15.42 133 SER A CA 1
ATOM 989 C C . SER A 1 154 ? 28.371 26.415 66.672 1.00 14.98 133 SER A C 1
ATOM 990 O O . SER A 1 154 ? 27.154 26.476 66.857 1.00 16.92 133 SER A O 1
ATOM 993 N N . LEU A 1 155 ? 28.961 25.360 66.113 1.00 14.19 134 LEU A N 1
ATOM 994 C CA . LEU A 1 155 ? 28.156 24.214 65.720 1.00 14.83 134 LEU A CA 1
ATOM 995 C C . LEU A 1 155 ? 27.489 23.556 66.920 1.00 14.34 134 LEU A C 1
ATOM 996 O O . LEU A 1 155 ? 26.379 23.019 66.787 1.00 15.86 134 LEU A O 1
ATOM 1001 N N . ASP A 1 156 ? 28.107 23.637 68.096 1.00 16.79 135 ASP A N 1
ATOM 1002 C CA . ASP A 1 156 ? 27.463 23.107 69.290 1.00 17.52 135 ASP A CA 1
ATOM 1003 C C . ASP A 1 156 ? 26.246 23.933 69.670 1.00 17.10 135 ASP A C 1
ATOM 1004 O O . ASP A 1 156 ? 25.253 23.370 70.150 1.00 17.31 135 ASP A O 1
ATOM 1009 N N . GLN A 1 157 ? 26.285 25.252 69.439 1.00 15.80 136 GLN A N 1
ATOM 1010 C CA . GLN A 1 157 ? 25.087 26.061 69.644 1.00 17.52 136 GLN A CA 1
ATOM 1011 C C . GLN A 1 157 ? 24.000 25.679 68.654 1.00 16.30 136 GLN A C 1
ATOM 1012 O O . GLN A 1 157 ? 22.829 25.613 69.032 1.00 16.03 136 GLN A O 1
ATOM 1018 N N . ILE A 1 158 ? 24.358 25.452 67.382 1.00 13.17 137 ILE A N 1
ATOM 1019 C CA . ILE A 1 158 ? 23.380 24.983 66.405 1.00 12.90 137 ILE A CA 1
ATOM 1020 C C . ILE A 1 158 ? 22.688 23.727 66.914 1.00 15.11 137 ILE A C 1
ATOM 1021 O O . ILE A 1 158 ? 21.458 23.597 66.861 1.00 14.01 137 ILE A O 1
ATOM 1026 N N . VAL A 1 159 ? 23.477 22.768 67.403 1.00 13.30 138 VAL A N 1
ATOM 1027 C CA . VAL A 1 159 ? 22.922 21.491 67.830 1.00 13.30 138 VAL A CA 1
ATOM 1028 C C . VAL A 1 159 ? 22.040 21.668 69.057 1.00 16.48 138 VAL A C 1
ATOM 1029 O O . VAL A 1 159 ? 20.923 21.141 69.121 1.00 18.03 138 VAL A O 1
ATOM 1033 N N . ASN A 1 160 ? 22.553 22.365 70.064 1.00 16.14 139 ASN A N 1
ATOM 1034 C CA . ASN A 1 160 ? 21.957 22.329 71.392 1.00 17.62 139 ASN A CA 1
ATOM 1035 C C . ASN A 1 160 ? 20.962 23.445 71.630 1.00 18.51 139 ASN A C 1
ATOM 1036 O O . ASN A 1 160 ? 20.171 23.345 72.577 1.00 19.13 139 ASN A O 1
ATOM 1041 N N . GLU A 1 161 ? 20.991 24.500 70.814 1.00 16.83 140 GLU A N 1
ATOM 1042 C CA . GLU A 1 161 ? 20.123 25.658 71.013 1.00 16.76 140 GLU A CA 1
ATOM 1043 C C . GLU A 1 161 ? 19.329 26.018 69.765 1.00 15.87 140 GLU A C 1
ATOM 1044 O O . GLU A 1 161 ? 18.102 26.126 69.803 1.00 17.31 140 GLU A O 1
ATOM 1050 N N . THR A 1 162 ? 19.990 26.183 68.630 1.00 14.52 141 THR A N 1
ATOM 1051 C CA . THR A 1 162 ? 19.283 26.701 67.459 1.00 13.92 141 THR A CA 1
ATOM 1052 C C . THR A 1 162 ? 18.290 25.696 66.898 1.00 14.55 141 THR A C 1
ATOM 1053 O O . THR A 1 162 ? 17.147 26.054 66.568 1.00 14.12 141 THR A O 1
ATOM 1057 N N . ILE A 1 163 ? 18.727 24.445 66.713 1.00 14.38 142 ILE A N 1
ATOM 1058 C CA . ILE A 1 163 ? 17.834 23.427 66.161 1.00 16.56 142 ILE A CA 1
ATOM 1059 C C . ILE A 1 163 ? 16.638 23.169 67.067 1.00 15.48 142 ILE A C 1
ATOM 1060 O O . ILE A 1 163 ? 15.503 23.170 66.564 1.00 14.80 142 ILE A O 1
ATOM 1065 N N . PRO A 1 164 ? 16.797 23.004 68.383 1.00 15.29 143 PRO A N 1
ATOM 1066 C CA . PRO A 1 164 ? 15.609 22.949 69.264 1.00 15.46 143 PRO A CA 1
ATOM 1067 C C . PRO A 1 164 ? 14.677 24.144 69.089 1.00 16.23 143 PRO A C 1
ATOM 1068 O O . PRO A 1 164 ? 13.452 23.970 69.075 1.00 17.63 143 PRO A O 1
ATOM 1072 N N . ALA A 1 165 ? 15.216 25.348 68.904 1.00 14.82 144 ALA A N 1
ATOM 1073 C CA . ALA A 1 165 ? 14.348 26.504 68.684 1.00 15.12 144 ALA A CA 1
ATOM 1074 C C . ALA A 1 165 ? 13.593 26.401 67.365 1.00 14.87 144 ALA A C 1
ATOM 1075 O O . ALA A 1 165 ? 12.403 26.734 67.308 1.00 16.68 144 ALA A O 1
ATOM 1077 N N . LEU A 1 166 ? 14.243 25.907 66.306 1.00 13.17 145 LEU A N 1
ATOM 1078 C CA . LEU A 1 166 ? 13.538 25.686 65.043 1.00 15.18 145 LEU A CA 1
ATOM 1079 C C . LEU A 1 166 ? 12.500 24.579 65.159 1.00 15.72 145 LEU A C 1
ATOM 1080 O O . LEU A 1 166 ? 11.452 24.641 64.511 1.00 15.19 145 LEU A O 1
ATOM 1085 N N . GLN A 1 167 ? 12.758 23.551 65.968 1.00 16.69 146 GLN A N 1
ATOM 1086 C CA . GLN A 1 167 ? 11.739 22.534 66.184 1.00 18.59 146 GLN A CA 1
ATOM 1087 C C . GLN A 1 167 ? 10.487 23.142 66.796 1.00 17.56 146 GLN A C 1
ATOM 1088 O O . GLN A 1 167 ? 9.373 22.804 66.392 1.00 16.94 146 GLN A O 1
ATOM 1094 N N . LYS A 1 168 ? 10.653 24.074 67.738 1.00 16.82 147 LYS A N 1
ATOM 1095 C CA . LYS A 1 168 ? 9.494 24.761 68.313 1.00 19.60 147 LYS A CA 1
ATOM 1096 C C . LYS A 1 168 ? 8.775 25.617 67.277 1.00 15.63 147 LYS A C 1
ATOM 1097 O O . LYS A 1 168 ? 7.546 25.651 67.240 1.00 18.79 147 LYS A O 1
ATOM 1103 N N . ILE A 1 169 ? 9.525 26.302 66.402 1.00 15.62 148 ILE A N 1
ATOM 1104 C CA . ILE A 1 169 ? 8.892 27.055 65.317 1.00 15.87 148 ILE A CA 1
ATOM 1105 C C . ILE A 1 169 ? 8.113 26.121 64.400 1.00 16.43 148 ILE A C 1
ATOM 1106 O O . ILE A 1 169 ? 6.991 26.422 63.981 1.00 17.52 148 ILE A O 1
ATOM 1111 N N . LYS A 1 170 ? 8.707 24.981 64.054 1.00 14.94 149 LYS A N 1
ATOM 1112 C CA . LYS A 1 170 ? 7.987 23.988 63.270 1.00 17.41 149 LYS A CA 1
ATOM 1113 C C . LYS A 1 170 ? 6.711 23.538 63.977 1.00 19.28 149 LYS A C 1
ATOM 1114 O O . LYS A 1 170 ? 5.653 23.429 63.341 1.00 18.05 149 LYS A O 1
ATOM 1120 N N . GLU A 1 171 ? 6.793 23.275 65.290 1.00 17.71 150 GLU A N 1
ATOM 1121 C CA . GLU A 1 171 ? 5.609 22.866 66.043 1.00 18.45 150 GLU A CA 1
ATOM 1122 C C . GLU A 1 171 ? 4.513 23.932 65.991 1.00 20.86 150 GLU A C 1
ATOM 1123 O O . GLU A 1 171 ? 3.323 23.587 65.947 1.00 24.60 150 GLU A O 1
ATOM 1129 N N . SER A 1 172 ? 4.889 25.221 65.938 1.00 18.24 151 SER A N 1
ATOM 1130 C CA . SER A 1 172 ? 3.898 26.298 65.890 1.00 18.12 151 SER A CA 1
ATOM 1131 C C . SER A 1 172 ? 3.230 26.425 64.526 1.00 19.35 151 SER A C 1
ATOM 1132 O O . SER A 1 172 ? 2.187 27.087 64.423 1.00 22.81 151 SER A O 1
ATOM 1135 N N . GLY A 1 173 ? 3.767 25.785 63.495 1.00 20.15 152 GLY A N 1
ATOM 1136 C CA . GLY A 1 173 ? 3.221 25.883 62.159 1.00 18.05 152 GLY A CA 1
ATOM 1137 C C . GLY A 1 173 ? 3.769 27.023 61.332 1.00 16.13 152 GLY A C 1
ATOM 1138 O O . GLY A 1 173 ? 3.476 27.086 60.135 1.00 20.15 152 GLY A O 1
ATOM 1139 N N . LYS A 1 174 ? 4.565 27.920 61.928 1.00 17.23 153 LYS A N 1
ATOM 1140 C CA . LYS A 1 174 ? 5.113 29.039 61.172 1.00 15.42 153 LYS A CA 1
ATOM 1141 C C . LYS A 1 174 ? 6.087 28.584 60.089 1.00 13.21 153 LYS A C 1
ATOM 1142 O O . LYS A 1 174 ? 6.295 29.322 59.127 1.00 13.78 153 LYS A O 1
ATOM 1148 N N . THR A 1 175 ? 6.734 27.426 60.265 1.00 14.04 154 THR A N 1
ATOM 1149 C CA . THR A 1 175 ? 7.415 26.724 59.190 1.00 12.88 154 THR A CA 1
ATOM 1150 C C . THR A 1 175 ? 6.933 25.282 59.184 1.00 12.69 154 THR A C 1
ATOM 1151 O O . THR A 1 175 ? 6.536 24.748 60.217 1.00 15.54 154 THR A O 1
ATOM 1155 N N . ARG A 1 176 ? 6.946 24.658 58.013 1.00 13.66 155 ARG A N 1
ATOM 1156 C CA . ARG A 1 176 ? 6.582 23.250 57.971 1.00 13.91 155 ARG A CA 1
ATOM 1157 C C . ARG A 1 176 ? 7.780 22.321 58.118 1.00 12.79 155 ARG A C 1
ATOM 1158 O O . ARG A 1 176 ? 7.620 21.202 58.627 1.00 14.74 155 ARG A O 1
ATOM 1166 N N . PHE A 1 177 ? 8.966 22.746 57.676 1.00 12.70 156 PHE A N 1
ATOM 1167 C CA . PHE A 1 177 ? 10.156 21.900 57.701 1.00 12.01 156 PHE A CA 1
ATOM 1168 C C . PHE A 1 177 ? 11.355 22.766 58.052 1.00 11.92 156 PHE A C 1
ATOM 1169 O O . PHE A 1 177 ? 11.348 23.989 57.867 1.00 11.34 156 PHE A O 1
ATOM 1177 N N . ILE A 1 178 ? 12.405 22.109 58.541 1.00 11.40 157 ILE A N 1
ATOM 1178 C CA . ILE A 1 178 ? 13.585 22.811 59.026 1.00 12.21 157 ILE A CA 1
ATOM 1179 C C . ILE A 1 178 ? 14.861 22.230 58.433 1.00 11.00 157 ILE A C 1
ATOM 1180 O O . ILE A 1 178 ? 14.923 21.060 58.054 1.00 11.58 157 ILE A O 1
ATOM 1185 N N . GLY A 1 179 ? 15.887 23.076 58.396 1.00 11.58 158 GLY A N 1
ATOM 1186 C CA . GLY A 1 179 ? 17.135 22.687 57.773 1.00 12.50 158 GLY A CA 1
ATOM 1187 C C . GLY A 1 179 ? 18.298 23.548 58.213 1.00 10.66 158 GLY A C 1
ATOM 1188 O O . GLY A 1 179 ? 18.179 24.405 59.094 1.00 11.34 158 GLY A O 1
ATOM 1189 N N . ILE A 1 180 ? 19.433 23.282 57.555 1.00 10.19 159 ILE A N 1
ATOM 1190 C CA . ILE A 1 180 ? 20.698 23.963 57.798 1.00 9.94 159 ILE A CA 1
ATOM 1191 C C . ILE A 1 180 ? 21.379 24.174 56.458 1.00 9.33 159 ILE A C 1
ATOM 1192 O O . ILE A 1 180 ? 21.197 23.401 55.503 1.00 10.00 159 ILE A O 1
ATOM 1197 N N . THR A 1 181 ? 22.180 25.237 56.396 1.00 9.94 160 THR A N 1
ATOM 1198 C CA . THR A 1 181 ? 22.955 25.578 55.202 1.00 10.35 160 THR A CA 1
ATOM 1199 C C . THR A 1 181 ? 24.355 26.058 55.601 1.00 10.90 160 THR A C 1
ATOM 1200 O O . THR A 1 181 ? 24.605 26.477 56.746 1.00 10.87 160 THR A O 1
ATOM 1204 N N . GLY A 1 182 ? 25.254 26.014 54.614 1.00 13.27 161 GLY A N 1
ATOM 1205 C CA . GLY A 1 182 ? 26.616 26.484 54.803 1.00 12.93 161 GLY A CA 1
ATOM 1206 C C . GLY A 1 182 ? 27.469 25.965 53.671 1.00 12.74 161 GLY A C 1
ATOM 1207 O O . GLY A 1 182 ? 27.056 25.104 52.900 1.00 19.30 161 GLY A O 1
ATOM 1208 N N . LEU A 1 183 ? 28.646 26.552 53.544 1.00 10.92 162 LEU A N 1
ATOM 1209 C CA . LEU A 1 183 ? 29.537 26.090 52.488 1.00 10.77 162 LEU A CA 1
ATOM 1210 C C . LEU A 1 183 ? 30.218 24.754 52.813 1.00 10.75 162 LEU A C 1
ATOM 1211 O O . LEU A 1 183 ? 30.196 23.841 51.971 1.00 11.94 162 LEU A O 1
ATOM 1216 N N . PRO A 1 184 ? 30.935 24.619 53.927 1.00 10.42 163 PRO A N 1
ATOM 1217 C CA . PRO A 1 184 ? 31.752 23.408 54.110 1.00 11.04 163 PRO A CA 1
ATOM 1218 C C . PRO A 1 184 ? 30.871 22.201 54.389 1.00 11.29 163 PRO A C 1
ATOM 1219 O O . PRO A 1 184 ? 30.046 22.229 55.303 1.00 12.37 163 PRO A O 1
ATOM 1223 N N . LEU A 1 185 ? 31.096 21.117 53.649 1.00 10.21 164 LEU A N 1
ATOM 1224 C CA . LEU A 1 185 ? 30.267 19.931 53.862 1.00 11.40 164 LEU A CA 1
ATOM 1225 C C . LEU A 1 185 ? 30.448 19.355 55.256 1.00 10.45 164 LEU A C 1
ATOM 1226 O O . LEU A 1 185 ? 29.525 18.704 55.764 1.00 11.42 164 LEU A O 1
ATOM 1231 N N . GLU A 1 186 ? 31.610 19.588 55.887 1.00 10.92 165 GLU A N 1
ATOM 1232 C CA . GLU A 1 186 ? 31.814 19.088 57.242 1.00 11.99 165 GLU A CA 1
ATOM 1233 C C . GLU A 1 186 ? 30.781 19.612 58.228 1.00 10.47 165 GLU A C 1
ATOM 1234 O O . GLU A 1 186 ? 30.559 18.962 59.265 1.00 13.51 165 GLU A O 1
ATOM 1240 N N . VAL A 1 187 ? 30.135 20.749 57.965 1.00 12.10 166 VAL A N 1
ATOM 1241 C CA . VAL A 1 187 ? 29.191 21.218 58.975 1.00 11.78 166 VAL A CA 1
ATOM 1242 C C . VAL A 1 187 ? 27.971 20.312 59.034 1.00 12.11 166 VAL A C 1
ATOM 1243 O O . VAL A 1 187 ? 27.320 20.215 60.085 1.00 12.64 166 VAL A O 1
ATOM 1247 N N . TYR A 1 188 ? 27.603 19.700 57.913 1.00 11.72 167 TYR A N 1
ATOM 1248 C CA . TYR A 1 188 ? 26.421 18.852 57.875 1.00 11.57 167 TYR A CA 1
ATOM 1249 C C . TYR A 1 188 ? 26.659 17.563 58.621 1.00 11.31 167 TYR A C 1
ATOM 1250 O O . TYR A 1 188 ? 25.784 17.126 59.379 1.00 12.87 167 TYR A O 1
ATOM 1259 N N . THR A 1 189 ? 27.828 16.928 58.436 1.00 13.17 168 THR A N 1
ATOM 1260 C CA . THR A 1 189 ? 28.082 15.713 59.210 1.00 13.62 168 THR A CA 1
ATOM 1261 C C . THR A 1 189 ? 28.212 16.038 60.691 1.00 12.02 168 THR A C 1
ATOM 1262 O O . THR A 1 189 ? 27.766 15.259 61.550 1.00 13.82 168 THR A O 1
ATOM 1266 N N . TYR A 1 190 ? 28.779 17.183 61.031 1.00 12.65 169 TYR A N 1
ATOM 1267 C CA . TYR A 1 190 ? 28.948 17.478 62.443 1.00 13.13 169 TYR A CA 1
ATOM 1268 C C . TYR A 1 190 ? 27.589 17.610 63.105 1.00 15.03 169 TYR A C 1
ATOM 1269 O O . TYR A 1 190 ? 27.333 17.025 64.163 1.00 12.61 169 TYR A O 1
ATOM 1278 N N . VAL A 1 191 ? 26.693 18.361 62.468 1.00 12.48 170 VAL A N 1
ATOM 1279 C CA . VAL A 1 191 ? 25.410 18.651 63.083 1.00 14.51 170 VAL A CA 1
ATOM 1280 C C . VAL A 1 191 ? 24.507 17.431 63.032 1.00 13.13 170 VAL A C 1
ATOM 1281 O O . VAL A 1 191 ? 23.912 17.058 64.042 1.00 12.92 170 VAL A O 1
ATOM 1285 N N . LEU A 1 192 ? 24.417 16.780 61.865 1.00 11.81 171 LEU A N 1
ATOM 1286 C CA . LEU A 1 192 ? 23.499 15.655 61.721 1.00 12.91 171 LEU A CA 1
ATOM 1287 C C . LEU A 1 192 ? 23.941 14.457 62.527 1.00 13.85 171 LEU A C 1
ATOM 1288 O O . LEU A 1 192 ? 23.100 13.652 62.908 1.00 15.63 171 LEU A O 1
ATOM 1293 N N . ASP A 1 193 ? 25.234 14.333 62.820 1.00 13.03 172 ASP A N 1
ATOM 1294 C CA . ASP A 1 193 ? 25.641 13.244 63.687 1.00 13.60 172 ASP A CA 1
ATOM 1295 C C . ASP A 1 193 ? 25.187 13.458 65.125 1.00 14.10 172 ASP A C 1
ATOM 1296 O O . ASP A 1 193 ? 25.183 12.500 65.908 1.00 15.15 172 ASP A O 1
ATOM 1301 N N . ARG A 1 194 ? 24.812 14.689 65.487 1.00 13.86 173 ARG A N 1
ATOM 1302 C CA . ARG A 1 194 ? 24.599 15.054 66.876 1.00 14.44 173 ARG A CA 1
ATOM 1303 C C . ARG A 1 194 ? 23.164 15.441 67.171 1.00 14.55 173 ARG A C 1
ATOM 1304 O O . ARG A 1 194 ? 22.888 15.810 68.302 1.00 15.07 173 ARG A O 1
ATOM 1312 N N . VAL A 1 195 ? 22.242 15.258 66.236 1.00 14.80 174 VAL A N 1
ATOM 1313 C CA . VAL A 1 195 ? 20.823 15.455 66.553 1.00 16.15 174 VAL A CA 1
ATOM 1314 C C . VAL A 1 195 ? 20.110 14.116 66.410 1.00 16.44 174 VAL A C 1
ATOM 1315 O O . VAL A 1 195 ? 20.573 13.226 65.680 1.00 18.16 174 VAL A O 1
ATOM 1319 N N . PRO A 1 196 ? 18.972 13.944 67.085 1.00 19.21 175 PRO A N 1
ATOM 1320 C CA . PRO A 1 196 ? 18.222 12.689 66.976 1.00 19.30 175 PRO A CA 1
ATOM 1321 C C . PRO A 1 196 ? 17.843 12.402 65.537 1.00 17.88 175 PRO A C 1
ATOM 1322 O O . PRO A 1 196 ? 17.628 13.332 64.738 1.00 17.98 175 PRO A O 1
ATOM 1326 N N . PRO A 1 197 ? 17.717 11.126 65.171 1.00 17.89 176 PRO A N 1
ATOM 1327 C CA . PRO A 1 197 ? 17.156 10.780 63.867 1.00 18.84 176 PRO A CA 1
ATOM 1328 C C . PRO A 1 197 ? 15.847 11.519 63.624 1.00 17.06 176 PRO A C 1
ATOM 1329 O O . PRO A 1 197 ? 15.024 11.687 64.526 1.00 21.95 176 PRO A O 1
ATOM 1333 N N . GLY A 1 198 ? 15.711 12.025 62.400 1.00 16.81 177 GLY A N 1
ATOM 1334 C CA . GLY A 1 198 ? 14.478 12.643 61.966 1.00 18.00 177 GLY A CA 1
ATOM 1335 C C . GLY A 1 198 ? 14.314 14.093 62.346 1.00 16.79 177 GLY A C 1
ATOM 1336 O O . GLY A 1 198 ? 13.214 14.636 62.194 1.00 22.38 177 GLY A O 1
ATOM 1337 N N . THR A 1 199 ? 15.363 14.733 62.861 1.00 17.30 178 THR A N 1
ATOM 1338 C CA . THR A 1 199 ? 15.250 16.120 63.308 1.00 15.13 178 THR A CA 1
ATOM 1339 C C . THR A 1 199 ? 15.255 17.088 62.131 1.00 14.96 178 THR A C 1
ATOM 1340 O O . THR A 1 199 ? 14.407 17.988 62.071 1.00 17.74 178 THR A O 1
ATOM 1344 N N . ILE A 1 200 ? 16.199 16.925 61.212 1.00 13.04 179 ILE A N 1
ATOM 1345 C CA . ILE A 1 200 ? 16.406 17.852 60.104 1.00 14.40 179 ILE A CA 1
ATOM 1346 C C . ILE A 1 200 ? 15.695 17.315 58.875 1.00 15.67 179 ILE A C 1
ATOM 1347 O O . ILE A 1 200 ? 15.845 16.136 58.531 1.00 15.34 179 ILE A O 1
ATOM 1352 N N . ASP A 1 201 ? 14.957 18.189 58.187 1.00 12.32 180 ASP A N 1
ATOM 1353 C CA . ASP A 1 201 ? 14.179 17.802 57.018 1.00 12.76 180 ASP A CA 1
ATOM 1354 C C . ASP A 1 201 ? 14.923 18.011 55.702 1.00 11.47 180 ASP A C 1
ATOM 1355 O O . ASP A 1 201 ? 14.690 17.266 54.728 1.00 12.63 180 ASP A O 1
ATOM 1360 N N A VAL A 1 202 ? 15.787 19.022 55.634 0.63 10.84 181 VAL A N 1
ATOM 1361 N N B VAL A 1 202 ? 15.764 19.043 55.630 0.37 10.84 181 VAL A N 1
ATOM 1362 C CA A VAL A 1 202 ? 16.354 19.466 54.371 0.63 11.78 181 VAL A CA 1
ATOM 1363 C CA B VAL A 1 202 ? 16.331 19.525 54.379 0.37 11.77 181 VAL A CA 1
ATOM 1364 C C A VAL A 1 202 ? 17.669 20.153 54.669 0.63 11.56 181 VAL A C 1
ATOM 1365 C C B VAL A 1 202 ? 17.686 20.132 54.691 0.37 11.55 181 VAL A C 1
ATOM 1366 O O A VAL A 1 202 ? 17.880 20.677 55.765 0.63 12.16 181 VAL A O 1
ATOM 1367 O O B VAL A 1 202 ? 17.941 20.581 55.811 0.37 12.16 181 VAL A O 1
ATOM 1374 N N . VAL A 1 203 ? 18.562 20.127 53.690 1.00 11.04 182 VAL A N 1
ATOM 1375 C CA . VAL A 1 203 ? 19.787 20.918 53.715 1.00 10.55 182 VAL A CA 1
ATOM 1376 C C . VAL A 1 203 ? 19.885 21.656 52.394 1.00 13.46 182 VAL A C 1
ATOM 1377 O O . VAL A 1 203 ? 19.353 21.217 51.373 1.00 12.63 182 VAL A O 1
ATOM 1381 N N . LEU A 1 204 ? 20.494 22.829 52.441 1.00 12.89 183 LEU A N 1
ATOM 1382 C CA . LEU A 1 204 ? 20.862 23.549 51.242 1.00 11.36 183 LEU A CA 1
ATOM 1383 C C . LEU A 1 204 ? 22.379 23.645 51.209 1.00 11.23 183 LEU A C 1
ATOM 1384 O O . LEU A 1 204 ? 23.001 24.100 52.174 1.00 15.12 183 LEU A O 1
ATOM 1389 N N . SER A 1 205 ? 22.957 23.196 50.102 1.00 9.96 184 SER A N 1
ATOM 1390 C CA . SER A 1 205 ? 24.393 23.236 49.886 1.00 11.76 184 SER A CA 1
ATOM 1391 C C . SER A 1 205 ? 24.655 24.053 48.640 1.00 10.65 184 SER A C 1
ATOM 1392 O O . SER A 1 205 ? 23.831 24.098 47.735 1.00 11.65 184 SER A O 1
ATOM 1395 N N . TYR A 1 206 ? 25.787 24.705 48.595 1.00 10.63 185 TYR A N 1
ATOM 1396 C CA . TYR A 1 206 ? 26.138 25.457 47.401 1.00 9.32 185 TYR A CA 1
ATOM 1397 C C . TYR A 1 206 ? 27.595 25.209 47.042 1.00 10.69 185 TYR A C 1
ATOM 1398 O O . TYR A 1 206 ? 28.431 24.876 47.898 1.00 11.87 185 TYR A O 1
ATOM 1407 N N . CYS A 1 207 ? 27.874 25.347 45.746 1.00 10.75 186 CYS A N 1
ATOM 1408 C CA . CYS A 1 207 ? 29.196 25.272 45.136 1.00 12.15 186 CYS A CA 1
ATOM 1409 C C . CYS A 1 207 ? 29.813 23.884 45.138 1.00 12.58 186 CYS A C 1
ATOM 1410 O O . CYS A 1 207 ? 30.991 23.743 44.739 1.00 13.74 186 CYS A O 1
ATOM 1413 N N . HIS A 1 208 ? 29.091 22.845 45.553 1.00 10.49 187 HIS A N 1
ATOM 1414 C CA . HIS A 1 208 ? 29.649 21.506 45.592 1.00 10.59 187 HIS A CA 1
ATOM 1415 C C . HIS A 1 208 ? 28.891 20.532 44.721 1.00 9.68 187 HIS A C 1
ATOM 1416 O O . HIS A 1 208 ? 29.078 19.322 44.853 1.00 11.25 187 HIS A O 1
ATOM 1423 N N . TYR A 1 209 ? 28.058 21.014 43.803 1.00 11.12 188 TYR A N 1
ATOM 1424 C CA . TYR A 1 209 ? 27.569 20.083 42.782 1.00 11.08 188 TYR A CA 1
ATOM 1425 C C . TYR A 1 209 ? 27.540 20.847 41.470 1.00 11.99 188 TYR A C 1
ATOM 1426 O O . TYR A 1 209 ? 26.483 21.273 40.985 1.00 12.12 188 TYR A O 1
ATOM 1435 N N . CYS A 1 210 ? 28.732 20.992 40.909 1.00 13.32 189 CYS A N 1
ATOM 1436 C CA . CYS A 1 210 ? 28.965 21.772 39.698 1.00 13.40 189 CYS A CA 1
ATOM 1437 C C . CYS A 1 210 ? 30.150 21.161 38.968 1.00 13.47 189 CYS A C 1
ATOM 1438 O O . CYS A 1 210 ? 30.825 20.258 39.465 1.00 13.10 189 CYS A O 1
ATOM 1441 N N . ILE A 1 211 ? 30.400 21.658 37.761 1.00 11.98 190 ILE A N 1
ATOM 1442 C CA . ILE A 1 211 ? 31.365 20.972 36.907 1.00 11.65 190 ILE A CA 1
ATOM 1443 C C . ILE A 1 211 ? 32.754 20.887 37.538 1.00 11.17 190 ILE A C 1
ATOM 1444 O O . ILE A 1 211 ? 33.488 19.928 37.257 1.00 14.92 190 ILE A O 1
ATOM 1449 N N . ASN A 1 212 ? 33.140 21.848 38.386 1.00 12.32 191 ASN A N 1
ATOM 1450 C CA . ASN A 1 212 ? 34.459 21.780 39.015 1.00 11.54 191 ASN A CA 1
ATOM 1451 C C . ASN A 1 212 ? 34.468 21.106 40.381 1.00 13.51 191 ASN A C 1
ATOM 1452 O O . ASN A 1 212 ? 35.554 20.881 40.913 1.00 14.36 191 ASN A O 1
ATOM 1457 N N . ASP A 1 213 ? 33.313 20.796 40.973 1.00 13.32 192 ASP A N 1
ATOM 1458 C CA . ASP A 1 213 ? 33.283 20.301 42.357 1.00 14.56 192 ASP A CA 1
ATOM 1459 C C . ASP A 1 213 ? 31.990 19.519 42.504 1.00 12.38 192 ASP A C 1
ATOM 1460 O O . ASP A 1 213 ? 30.911 20.124 42.503 1.00 12.30 192 ASP A O 1
ATOM 1465 N N . SER A 1 214 ? 32.089 18.194 42.588 1.00 11.27 193 SER A N 1
ATOM 1466 C CA . SER A 1 214 ? 30.916 17.350 42.741 1.00 12.32 193 SER A CA 1
ATOM 1467 C C . SER A 1 214 ? 30.883 16.670 44.101 1.00 13.10 193 SER A C 1
ATOM 1468 O O . SER A 1 214 ? 30.189 15.662 44.274 1.00 14.06 193 SER A O 1
ATOM 1471 N N . THR A 1 215 ? 31.572 17.243 45.088 1.00 12.51 194 THR A N 1
ATOM 1472 C CA . THR A 1 215 ? 31.676 16.582 46.388 1.00 13.05 194 THR A CA 1
ATOM 1473 C C . THR A 1 215 ? 30.338 16.387 47.079 1.00 12.37 194 THR A C 1
ATOM 1474 O O . THR A 1 215 ? 30.236 15.503 47.941 1.00 12.47 194 THR A O 1
ATOM 1478 N N . LEU A 1 216 ? 29.294 17.172 46.735 1.00 11.10 195 LEU A N 1
ATOM 1479 C CA . LEU A 1 216 ? 27.977 16.930 47.334 1.00 9.63 195 LEU A CA 1
ATOM 1480 C C . LEU A 1 216 ? 27.506 15.509 47.073 1.00 13.11 195 LEU A C 1
ATOM 1481 O O . LEU A 1 216 ? 26.812 14.930 47.919 1.00 12.23 195 LEU A O 1
ATOM 1486 N N . GLU A 1 217 ? 27.910 14.912 45.942 1.00 12.13 196 GLU A N 1
ATOM 1487 C CA . GLU A 1 217 ? 27.493 13.546 45.647 1.00 14.65 196 GLU A CA 1
ATOM 1488 C C . GLU A 1 217 ? 27.975 12.579 46.715 1.00 12.40 196 GLU A C 1
ATOM 1489 O O . GLU A 1 217 ? 27.296 11.589 47.006 1.00 15.63 196 GLU A O 1
ATOM 1495 N N . ASP A 1 218 ? 29.131 12.854 47.329 1.00 12.18 197 ASP A N 1
ATOM 1496 C CA . ASP A 1 218 ? 29.657 11.984 48.371 1.00 13.45 197 ASP A CA 1
ATOM 1497 C C . ASP A 1 218 ? 28.809 12.060 49.648 1.00 12.02 197 ASP A C 1
ATOM 1498 O O . ASP A 1 218 ? 28.833 11.122 50.467 1.00 13.26 197 ASP A O 1
ATOM 1503 N N . MET A 1 219 ? 28.068 13.148 49.833 1.00 12.73 198 MET A N 1
ATOM 1504 C CA . MET A 1 219 ? 27.183 13.279 50.982 1.00 12.80 198 MET A CA 1
ATOM 1505 C C . MET A 1 219 ? 25.825 12.633 50.760 1.00 13.07 198 MET A C 1
ATOM 1506 O O . MET A 1 219 ? 25.097 12.424 51.734 1.00 12.34 198 MET A O 1
ATOM 1511 N N . LEU A 1 220 ? 25.456 12.338 49.520 1.00 13.30 199 LEU A N 1
ATOM 1512 C CA . LEU A 1 220 ? 24.099 11.856 49.274 1.00 14.89 199 LEU A CA 1
ATOM 1513 C C . LEU A 1 220 ? 23.805 10.561 50.020 1.00 15.82 199 LEU A C 1
ATOM 1514 O O . LEU A 1 220 ? 22.690 10.450 50.562 1.00 17.01 199 LEU A O 1
ATOM 1519 N N . PRO A 1 221 ? 24.708 9.570 50.115 1.00 16.01 200 PRO A N 1
ATOM 1520 C CA . PRO A 1 221 ? 24.386 8.392 50.946 1.00 16.62 200 PRO A CA 1
ATOM 1521 C C . PRO A 1 221 ? 24.128 8.746 52.395 1.00 16.29 200 PRO A C 1
ATOM 1522 O O . PRO A 1 221 ? 23.298 8.103 53.062 1.00 17.10 200 PRO A O 1
ATOM 1526 N N . TYR A 1 222 ? 24.868 9.712 52.919 1.00 15.64 201 TYR A N 1
ATOM 1527 C CA . TYR A 1 222 ? 24.655 10.137 54.295 1.00 15.67 201 TYR A CA 1
ATOM 1528 C C . TYR A 1 222 ? 23.280 10.784 54.452 1.00 15.12 201 TYR A C 1
ATOM 1529 O O . TYR A 1 222 ? 22.498 10.400 55.336 1.00 15.22 201 TYR A O 1
ATOM 1538 N N . PHE A 1 223 ? 22.943 11.741 53.574 1.00 13.44 202 PHE A N 1
ATOM 1539 C CA . PHE A 1 223 ? 21.650 12.413 53.660 1.00 12.61 202 PHE A CA 1
ATOM 1540 C C . PHE A 1 223 ? 20.501 11.430 53.447 1.00 14.34 202 PHE A C 1
ATOM 1541 O O . PHE A 1 223 ? 19.473 11.511 54.143 1.00 14.51 202 PHE A O 1
ATOM 1549 N N . LYS A 1 224 ? 20.673 10.463 52.528 1.00 15.40 203 LYS A N 1
ATOM 1550 C CA . LYS A 1 224 ? 19.639 9.444 52.328 1.00 17.02 203 LYS A CA 1
ATOM 1551 C C . LYS A 1 224 ? 19.459 8.598 53.579 1.00 16.53 203 LYS A C 1
ATOM 1552 O O . LYS A 1 224 ? 18.316 8.312 53.985 1.00 22.27 203 LYS A O 1
ATOM 1558 N N . SER A 1 225 ? 20.567 8.202 54.222 1.00 16.95 204 SER A N 1
ATOM 1559 C CA . SER A 1 225 ? 20.443 7.371 55.413 1.00 17.74 204 SER A CA 1
ATOM 1560 C C . SER A 1 225 ? 19.662 8.102 56.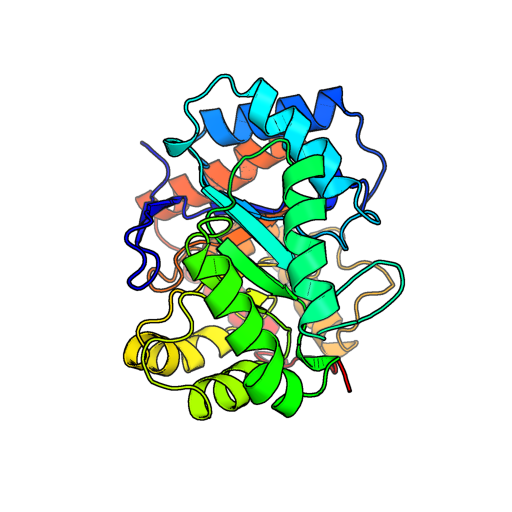483 1.00 18.86 204 SER A C 1
ATOM 1561 O O . SER A 1 225 ? 18.973 7.472 57.303 1.00 19.90 204 SER A O 1
ATOM 1564 N N . LYS A 1 226 ? 19.749 9.426 56.485 1.00 18.63 205 LYS A N 1
ATOM 1565 C CA . LYS A 1 226 ? 19.132 10.251 57.506 1.00 19.48 205 LYS A CA 1
ATOM 1566 C C . LYS A 1 226 ? 17.783 10.783 57.081 1.00 17.01 205 LYS A C 1
ATOM 1567 O O . LYS A 1 226 ? 17.143 11.486 57.864 1.00 20.52 205 LYS A O 1
ATOM 1573 N N . GLY A 1 227 ? 17.333 10.487 55.867 1.00 15.63 206 GLY A N 1
ATOM 1574 C CA . GLY A 1 227 ? 16.032 10.968 55.423 1.00 16.29 206 GLY A CA 1
ATOM 1575 C C . GLY A 1 227 ? 15.985 12.466 55.231 1.00 15.58 206 GLY A C 1
ATOM 1576 O O . GLY A 1 227 ? 14.943 13.085 55.480 1.00 18.83 206 GLY A O 1
ATOM 1577 N N . VAL A 1 228 ? 17.073 13.062 54.751 1.00 13.57 207 VAL A N 1
ATOM 1578 C CA . VAL A 1 228 ? 17.209 14.514 54.619 1.00 13.14 207 VAL A CA 1
ATOM 1579 C C . VAL A 1 228 ? 17.166 14.859 53.136 1.00 13.61 207 VAL A C 1
ATOM 1580 O O . VAL A 1 228 ? 17.908 14.279 52.341 1.00 15.51 207 VAL A O 1
ATOM 1584 N N . GLY A 1 229 ? 16.267 15.763 52.740 1.00 12.50 208 GLY A N 1
ATOM 1585 C CA . GLY A 1 229 ? 16.240 16.187 51.356 1.00 13.97 208 GLY A CA 1
ATOM 1586 C C . GLY A 1 229 ? 17.335 17.185 51.067 1.00 12.68 208 GLY A C 1
ATOM 1587 O O . GLY A 1 229 ? 17.799 17.907 51.936 1.00 12.32 208 GLY A O 1
ATOM 1588 N N . VAL A 1 230 ? 17.756 17.215 49.813 1.00 11.60 209 VAL A N 1
ATOM 1589 C CA . VAL A 1 230 ? 18.933 17.981 49.411 1.00 11.37 209 VAL A CA 1
ATOM 1590 C C . VAL A 1 230 ? 18.594 19.008 48.336 1.00 11.14 209 VAL A C 1
ATOM 1591 O O . VAL A 1 230 ? 18.056 18.656 47.279 1.00 13.11 209 VAL A O 1
ATOM 1595 N N . ILE A 1 231 ? 18.893 20.272 48.631 1.00 10.80 210 ILE A N 1
ATOM 1596 C CA . ILE A 1 231 ? 18.813 21.388 47.703 1.00 11.94 210 ILE A CA 1
ATOM 1597 C C . ILE A 1 231 ? 20.225 21.856 47.363 1.00 10.35 210 ILE A C 1
ATOM 1598 O O . ILE A 1 231 ? 21.056 22.042 48.257 1.00 11.23 210 ILE A O 1
ATOM 1603 N N . ASN A 1 232 ? 20.492 22.058 46.078 1.00 10.39 211 ASN A N 1
ATOM 1604 C CA . ASN A 1 232 ? 21.779 22.593 45.616 1.00 9.60 211 ASN A CA 1
ATOM 1605 C C . ASN A 1 232 ? 21.585 24.034 45.177 1.00 10.87 211 ASN A C 1
ATOM 1606 O O . ASN A 1 232 ? 20.480 24.451 44.850 1.00 12.73 211 ASN A O 1
ATOM 1611 N N . ALA A 1 233 ? 22.656 24.798 45.165 1.00 10.78 212 ALA A N 1
ATOM 1612 C CA . ALA A 1 233 ? 22.614 26.181 44.716 1.00 10.98 212 ALA A CA 1
ATOM 1613 C C . ALA A 1 233 ? 23.982 26.518 44.128 1.00 11.18 212 ALA A C 1
ATOM 1614 O O . ALA A 1 233 ? 24.951 25.770 44.284 1.00 10.87 212 ALA A O 1
ATOM 1616 N N . SER A 1 234 ? 24.063 27.678 43.475 1.00 13.03 213 SER A N 1
ATOM 1617 C CA . SER A 1 234 ? 25.273 28.190 42.815 1.00 10.88 213 SER A CA 1
ATOM 1618 C C . SER A 1 234 ? 25.805 27.186 41.794 1.00 14.22 213 SER A C 1
ATOM 1619 O O . SER A 1 234 ? 26.969 26.769 41.877 1.00 12.81 213 SER A O 1
ATOM 1622 N N . PRO A 1 235 ? 25.019 26.776 40.798 1.00 14.30 214 PRO A N 1
ATOM 1623 C CA . PRO A 1 235 ? 25.540 25.837 39.798 1.00 11.59 214 PRO A CA 1
ATOM 1624 C C . PRO A 1 235 ? 26.635 26.436 38.958 1.00 11.36 214 PRO A C 1
ATOM 1625 O O . PRO A 1 235 ? 27.394 25.682 38.333 1.00 13.13 214 PRO A O 1
ATOM 1629 N N . LEU A 1 236 ? 26.715 27.764 38.857 1.00 10.72 215 LEU A N 1
ATOM 1630 C CA . LEU A 1 236 ? 27.792 28.397 38.122 1.00 13.03 215 LEU A CA 1
ATOM 1631 C C . LEU A 1 236 ? 28.962 28.739 39.033 1.00 13.18 215 LEU A C 1
ATOM 1632 O O . LEU A 1 236 ? 29.907 29.419 38.611 1.00 13.27 215 LEU A O 1
ATOM 1637 N N . SER A 1 237 ? 28.925 28.265 40.268 1.00 13.89 216 SER A N 1
ATOM 1638 C CA . SER A 1 237 ? 29.960 28.528 41.263 1.00 11.02 216 SER A CA 1
ATOM 1639 C C . SER A 1 237 ? 30.271 30.019 41.334 1.00 12.40 216 SER A C 1
ATOM 1640 O O . SER A 1 237 ? 31.415 30.470 41.227 1.00 13.66 216 SER A O 1
ATOM 1643 N N . MET A 1 238 ? 29.204 30.801 41.534 1.00 12.90 217 MET A N 1
ATOM 1644 C CA . MET A 1 238 ? 29.289 32.242 41.761 1.00 13.19 217 MET A CA 1
ATOM 1645 C C . MET A 1 238 ? 30.028 32.947 40.633 1.00 14.87 217 MET A C 1
ATOM 1646 O O . MET A 1 238 ? 30.733 33.941 40.841 1.00 16.13 217 MET A O 1
ATOM 1651 N N . GLY A 1 239 ? 29.828 32.454 39.416 1.00 14.34 218 GLY A N 1
ATOM 1652 C CA . GLY A 1 239 ? 30.303 33.122 38.240 1.00 13.10 218 GLY A CA 1
ATOM 1653 C C . GLY A 1 239 ? 31.498 32.489 37.584 1.00 13.64 218 GLY A C 1
ATOM 1654 O O . GLY A 1 239 ? 31.914 32.959 36.515 1.00 15.17 218 GLY A O 1
ATOM 1655 N N . LEU A 1 240 ? 32.077 31.451 38.174 1.00 12.81 219 LEU A N 1
ATOM 1656 C CA . LEU A 1 240 ? 33.186 30.771 37.520 1.00 13.64 219 LEU A CA 1
ATOM 1657 C C . LEU A 1 240 ? 32.776 30.206 36.168 1.00 13.42 219 LEU A C 1
ATOM 1658 O O . LEU A 1 240 ? 33.561 30.224 35.217 1.00 14.07 219 LEU A O 1
ATOM 1663 N N . HIS A 1 241 ? 31.563 29.679 36.060 1.00 12.48 220 HIS A N 1
ATOM 1664 C CA . HIS A 1 241 ? 31.130 28.998 34.835 1.00 14.07 220 HIS A CA 1
ATOM 1665 C C . HIS A 1 241 ? 30.285 29.929 33.984 1.00 14.13 220 HIS A C 1
ATOM 1666 O O . HIS A 1 241 ? 29.134 29.652 33.634 1.00 15.87 220 HIS A O 1
ATOM 1673 N N . THR A 1 242 ? 30.931 31.030 33.610 1.00 15.02 221 THR A N 1
ATOM 1674 C CA . THR A 1 242 ? 30.328 32.066 32.790 1.00 16.74 221 THR A CA 1
ATOM 1675 C C . THR A 1 242 ? 31.381 32.605 31.834 1.00 18.71 221 THR A C 1
ATOM 1676 O O . THR A 1 242 ? 32.580 32.532 32.093 1.00 18.36 221 THR A O 1
ATOM 1680 N N . GLU A 1 243 ? 30.918 33.118 30.706 1.00 18.24 222 GLU A N 1
ATOM 1681 C CA . GLU A 1 243 ? 31.852 33.687 29.751 1.00 20.55 222 GLU A CA 1
ATOM 1682 C C . GLU A 1 243 ? 32.530 34.919 30.311 1.00 22.17 222 GLU A C 1
ATOM 1683 O O . GLU A 1 243 ? 33.706 35.158 30.010 1.00 25.57 222 GLU A O 1
ATOM 1689 N N . ASN A 1 244 ? 31.810 35.701 31.116 1.00 22.19 223 ASN A N 1
ATOM 1690 C CA . ASN A 1 244 ? 32.384 36.893 31.722 1.00 26.87 223 ASN A CA 1
ATOM 1691 C C . ASN A 1 244 ? 33.350 36.558 32.850 1.00 24.11 223 ASN A C 1
ATOM 1692 O O . ASN A 1 244 ? 34.250 37.358 33.145 1.00 24.68 223 ASN A O 1
ATOM 1697 N N . GLY A 1 245 ? 33.206 35.390 33.465 1.00 21.29 224 GLY A N 1
ATOM 1698 C CA . GLY A 1 245 ? 34.076 35.010 34.551 1.00 18.28 224 GLY A CA 1
ATOM 1699 C C . GLY A 1 245 ? 33.610 35.562 35.880 1.00 17.54 224 GLY A C 1
ATOM 1700 O O . GLY A 1 245 ? 32.612 36.279 35.976 1.00 18.04 224 GLY A O 1
ATOM 1701 N N . PRO A 1 246 ? 34.332 35.213 36.935 1.00 14.42 225 PRO A N 1
ATOM 1702 C CA . PRO A 1 246 ? 33.864 35.476 38.290 1.00 16.38 225 PRO A CA 1
ATOM 1703 C C . PRO A 1 246 ? 34.057 36.932 38.663 1.00 14.39 225 PRO A C 1
ATOM 1704 O O . PRO A 1 246 ? 34.896 37.633 38.091 1.00 17.45 225 PRO A O 1
ATOM 1708 N N . PRO A 1 247 ? 33.298 37.419 39.634 1.00 15.23 226 PRO A N 1
ATOM 1709 C CA . PRO A 1 247 ? 33.534 38.771 40.142 1.00 17.33 226 PRO A CA 1
ATOM 1710 C C . PRO A 1 247 ? 34.862 38.847 40.893 1.00 15.55 226 PRO A C 1
ATOM 1711 O O . PRO A 1 247 ? 35.442 37.838 41.304 1.00 15.73 226 PRO A O 1
ATOM 1715 N N . GLU A 1 248 ? 35.337 40.090 41.079 1.00 19.22 227 GLU A N 1
ATOM 1716 C CA . GLU A 1 248 ? 36.649 40.317 41.682 1.00 19.42 227 GLU A CA 1
ATOM 1717 C C . GLU A 1 248 ? 36.741 39.775 43.102 1.00 17.90 227 GLU A C 1
ATOM 1718 O O . GLU A 1 248 ? 37.832 39.390 43.543 1.00 21.40 227 GLU A O 1
ATOM 1724 N N . TRP A 1 249 ? 35.627 39.698 43.813 1.00 16.49 228 TRP A N 1
ATO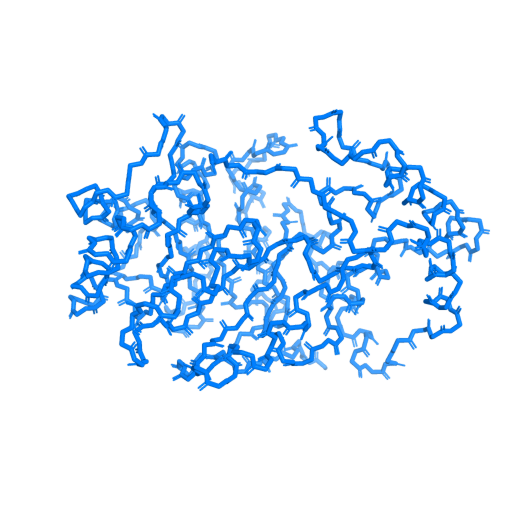M 1725 C CA . TRP A 1 249 ? 35.624 39.228 45.189 1.00 17.36 228 TRP A CA 1
ATOM 1726 C C . TRP A 1 249 ? 35.597 37.717 45.318 1.00 15.76 228 TRP A C 1
ATOM 1727 O O . TRP A 1 249 ? 35.690 37.200 46.428 1.00 15.39 228 TRP A O 1
ATOM 1738 N N . HIS A 1 250 ? 35.451 36.983 44.216 1.00 13.74 229 HIS A N 1
ATOM 1739 C CA . HIS A 1 250 ? 35.279 35.540 44.329 1.00 11.68 229 HIS A CA 1
ATOM 1740 C C . HIS A 1 250 ? 36.448 34.903 45.081 1.00 12.34 229 HIS A C 1
ATOM 1741 O O . HIS A 1 250 ? 37.623 35.190 44.766 1.00 13.45 229 HIS A O 1
ATOM 1748 N N . PRO A 1 251 ? 36.180 34.051 46.070 1.00 11.62 230 PRO A N 1
ATOM 1749 C CA . PRO A 1 251 ? 37.255 33.575 46.946 1.00 12.04 230 PRO A CA 1
ATOM 1750 C C . PRO A 1 251 ? 38.061 32.410 46.394 1.00 13.27 230 PRO A C 1
ATOM 1751 O O . PRO A 1 251 ? 39.039 32.026 47.047 1.00 14.59 230 PRO A O 1
ATOM 1755 N N . ALA A 1 252 ? 37.740 31.887 45.219 1.00 11.96 231 ALA A N 1
ATOM 1756 C CA . ALA A 1 252 ? 38.492 30.761 44.684 1.00 12.13 231 ALA A CA 1
ATOM 1757 C C . ALA A 1 252 ? 39.954 31.128 44.427 1.00 13.66 231 ALA A C 1
ATOM 1758 O O . ALA A 1 252 ? 40.312 32.275 44.096 1.00 13.96 231 ALA A O 1
ATOM 1760 N N . SER A 1 253 ? 40.803 30.098 44.519 1.00 13.45 232 SER A N 1
ATOM 1761 C CA . SER A 1 253 ? 42.216 30.284 44.251 1.00 13.61 232 SER A CA 1
ATOM 1762 C C . SER A 1 253 ? 42.460 30.686 42.789 1.00 13.10 232 SER A C 1
ATOM 1763 O O . SER A 1 253 ? 41.624 30.454 41.911 1.00 13.31 232 SER A O 1
ATOM 1766 N N . PRO A 1 254 ? 43.619 31.268 42.497 1.00 14.91 233 PRO A N 1
ATOM 1767 C CA . PRO A 1 254 ? 43.938 31.574 41.093 1.00 14.24 233 PRO A CA 1
ATOM 1768 C C . PRO A 1 254 ? 43.930 30.340 40.196 1.00 14.77 233 PRO A C 1
ATOM 1769 O O . PRO A 1 254 ? 43.550 30.430 39.014 1.00 15.37 233 PRO A O 1
ATOM 1773 N N . GLU A 1 255 ? 44.312 29.179 40.730 1.00 14.91 234 GLU A N 1
ATOM 1774 C CA . GLU A 1 255 ? 44.345 27.980 39.894 1.00 14.81 234 GLU A CA 1
ATOM 1775 C C . GLU A 1 255 ? 42.937 27.507 39.541 1.00 14.36 234 GLU A C 1
ATOM 1776 O O . GLU A 1 255 ? 42.695 27.081 38.406 1.00 13.74 234 GLU A O 1
ATOM 1782 N N . ILE A 1 256 ? 42.002 27.586 40.497 1.00 12.91 235 ILE A N 1
ATOM 1783 C CA . ILE A 1 256 ? 40.601 27.280 40.184 1.00 12.39 235 ILE A CA 1
ATOM 1784 C C . ILE A 1 256 ? 40.113 28.216 39.104 1.00 13.19 235 ILE A C 1
ATOM 1785 O O . ILE A 1 256 ? 39.505 27.787 38.119 1.00 12.82 235 ILE A O 1
ATOM 1790 N N . LYS A 1 257 ? 40.350 29.516 39.293 1.00 13.57 236 LYS A N 1
ATOM 1791 C CA . LYS A 1 257 ? 39.867 30.488 38.326 1.00 15.02 236 LYS A CA 1
ATOM 1792 C C . LYS A 1 257 ? 40.445 30.236 36.944 1.00 13.83 236 LYS A C 1
ATOM 1793 O O . LYS A 1 257 ? 39.740 30.361 35.930 1.00 14.61 236 LYS A O 1
ATOM 1799 N N . ALA A 1 258 ? 41.730 29.888 36.879 1.00 14.15 237 ALA A N 1
ATOM 1800 C CA . ALA A 1 258 ? 42.367 29.707 35.582 1.00 14.87 237 ALA A CA 1
ATOM 1801 C C . ALA A 1 258 ? 41.768 28.528 34.825 1.00 14.76 237 ALA A C 1
ATOM 1802 O O . ALA A 1 258 ? 41.523 28.619 33.615 1.00 16.55 237 ALA A O 1
ATOM 1804 N N . ALA A 1 259 ? 41.532 27.423 35.525 1.00 14.70 238 ALA A N 1
ATOM 1805 C CA . ALA A 1 259 ? 40.959 26.258 34.861 1.00 17.15 238 ALA A CA 1
ATOM 1806 C C . ALA A 1 259 ? 39.518 26.511 34.429 1.00 14.29 238 ALA A C 1
ATOM 1807 O O . ALA A 1 259 ? 39.117 26.115 33.324 1.00 15.48 238 ALA A O 1
ATOM 1809 N N . CYS A 1 260 ? 38.737 27.214 35.258 1.00 13.32 239 CYS A N 1
ATOM 1810 C CA . CYS A 1 260 ? 37.359 27.510 34.878 1.00 13.06 239 CYS A CA 1
ATOM 1811 C C . CYS A 1 260 ? 37.318 28.460 33.689 1.00 13.82 239 CYS A C 1
ATOM 1812 O O . CYS A 1 260 ? 36.462 28.332 32.811 1.00 15.08 239 CYS A O 1
ATOM 1815 N N . LYS A 1 261 ? 38.245 29.417 33.627 1.00 14.08 240 LYS A N 1
ATOM 1816 C CA . LYS A 1 261 ? 38.314 30.269 32.455 1.00 14.77 240 LYS A CA 1
ATOM 1817 C C . LYS A 1 261 ? 38.686 29.455 31.217 1.00 16.10 240 LYS A C 1
ATOM 1818 O O . LYS A 1 261 ? 38.123 29.668 30.140 1.00 17.88 240 LYS A O 1
ATOM 1824 N N . ALA A 1 262 ? 39.588 28.471 31.369 1.00 16.13 241 ALA A N 1
ATOM 1825 C CA . ALA A 1 262 ? 39.969 27.618 30.242 1.00 16.82 241 ALA A CA 1
ATOM 1826 C C . ALA A 1 262 ? 38.795 26.767 29.775 1.00 16.81 241 ALA A C 1
ATOM 1827 O O . ALA A 1 262 ? 38.591 26.576 28.571 1.00 18.67 241 ALA A O 1
ATOM 1829 N N . ALA A 1 263 ? 37.976 26.298 30.710 1.00 15.50 242 ALA A N 1
ATOM 1830 C CA . ALA A 1 263 ? 36.790 25.539 30.309 1.00 16.32 242 ALA A CA 1
ATOM 1831 C C . ALA A 1 263 ? 35.797 26.428 29.572 1.00 16.37 242 ALA A C 1
ATOM 1832 O O . ALA A 1 263 ? 35.232 26.021 28.544 1.00 16.71 242 ALA A O 1
ATOM 1834 N N . ALA A 1 264 ? 35.559 27.639 30.088 1.00 14.89 243 ALA A N 1
ATOM 1835 C CA . ALA A 1 264 ? 34.709 28.591 29.377 1.00 18.58 243 ALA A CA 1
ATOM 1836 C C . ALA A 1 264 ? 35.270 28.899 27.992 1.00 18.73 243 ALA A C 1
ATOM 1837 O O . ALA A 1 264 ? 34.522 29.012 27.009 1.00 19.69 243 ALA A O 1
ATOM 1839 N N . ASP A 1 265 ? 36.589 29.065 27.894 1.00 16.64 244 ASP A N 1
ATOM 1840 C CA . ASP A 1 265 ? 37.207 29.363 26.601 1.00 17.91 244 ASP A CA 1
ATOM 1841 C C . ASP A 1 265 ? 37.030 28.211 25.624 1.00 23.15 244 ASP A C 1
ATOM 1842 O O . ASP A 1 265 ? 36.788 28.429 24.434 1.00 23.54 244 ASP A O 1
ATOM 1847 N N . TYR A 1 266 ? 37.172 26.977 26.100 1.00 22.19 245 TYR A N 1
ATOM 1848 C CA . TYR A 1 266 ? 36.921 25.830 25.241 1.00 21.92 245 TYR A CA 1
ATOM 1849 C C . TYR A 1 266 ? 35.495 25.854 24.703 1.00 23.87 245 TYR A C 1
ATOM 1850 O O . TYR A 1 266 ? 35.261 25.618 23.513 1.00 22.69 245 TYR A O 1
ATOM 1859 N N . CYS A 1 267 ? 34.520 26.102 25.577 1.00 21.57 246 CYS A N 1
ATOM 1860 C CA . CYS A 1 267 ? 33.134 26.172 25.127 1.00 18.28 246 CYS A CA 1
ATOM 1861 C C . CYS A 1 267 ? 32.943 27.272 24.095 1.00 25.86 246 CYS A C 1
ATOM 1862 O O . CYS A 1 267 ? 32.320 27.048 23.048 1.00 25.91 246 CYS A O 1
ATOM 1865 N N . LYS A 1 268 ? 33.481 28.466 24.370 1.00 20.39 247 LYS A N 1
ATOM 1866 C CA . LYS A 1 268 ? 33.343 29.592 23.451 1.00 27.48 247 LYS A CA 1
ATOM 1867 C C . LYS A 1 268 ? 33.885 29.234 22.075 1.00 27.01 247 LYS A C 1
ATOM 1868 O O . LYS A 1 268 ? 33.233 29.473 21.050 1.00 28.53 247 LYS A O 1
ATOM 1874 N N . LYS A 1 269 ? 35.076 28.633 22.047 1.00 24.75 248 LYS A N 1
ATOM 1875 C CA . LYS A 1 269 ? 35.740 28.285 20.790 1.00 24.74 248 LYS A CA 1
ATOM 1876 C C . LYS A 1 269 ? 34.906 27.306 19.973 1.00 31.63 248 LYS A C 1
ATOM 1877 O O . LYS A 1 269 ? 34.897 27.362 18.732 1.00 31.57 248 LYS A O 1
ATOM 1883 N N . ASN A 1 270 ? 34.213 26.392 20.655 1.00 25.73 249 ASN A N 1
ATOM 1884 C CA . ASN A 1 270 ? 33.440 25.321 20.048 1.00 28.11 249 ASN A CA 1
ATOM 1885 C C . ASN A 1 270 ? 31.958 25.648 19.943 1.00 25.84 249 ASN A C 1
ATOM 1886 O O . ASN A 1 270 ? 31.142 24.745 19.731 1.00 34.79 249 ASN A O 1
ATOM 1891 N N . GLY A 1 271 ? 31.597 26.920 20.072 1.00 27.15 250 GLY A N 1
ATOM 1892 C CA . GLY A 1 271 ? 30.225 27.345 19.885 1.00 28.20 250 GLY A CA 1
ATOM 1893 C C . GLY A 1 271 ? 29.249 26.820 20.907 1.00 28.64 250 GLY A C 1
ATOM 1894 O O . GLY A 1 271 ? 28.069 26.632 20.594 1.00 31.71 250 GLY A O 1
ATOM 1895 N N . LYS A 1 272 ? 29.698 26.597 22.133 1.00 27.35 251 LYS A N 1
ATOM 1896 C CA . LYS A 1 272 ? 28.829 26.097 23.179 1.00 24.92 251 LYS A CA 1
ATOM 1897 C C . LYS A 1 272 ? 28.771 27.096 24.319 1.00 25.09 251 LYS A C 1
ATOM 1898 O O . LYS A 1 272 ? 29.542 28.057 24.380 1.00 24.44 251 LYS A O 1
ATOM 1904 N N . ASN A 1 273 ? 27.841 26.844 25.228 1.00 22.94 252 ASN A N 1
ATOM 1905 C CA . ASN A 1 273 ? 27.449 27.788 26.271 1.00 18.47 252 ASN A CA 1
ATOM 1906 C C . ASN A 1 273 ? 27.857 27.174 27.609 1.00 15.51 252 ASN A C 1
ATOM 1907 O O . ASN A 1 273 ? 27.195 26.265 28.104 1.00 18.07 252 ASN A O 1
ATOM 1912 N N . ILE A 1 274 ? 28.964 27.659 28.169 1.00 15.03 253 ILE A N 1
ATOM 1913 C CA . ILE A 1 274 ? 29.480 27.131 29.434 1.00 16.37 253 ILE A CA 1
ATOM 1914 C C . ILE A 1 274 ? 28.425 27.169 30.532 1.00 14.57 253 ILE A C 1
ATOM 1915 O O . ILE A 1 274 ? 28.312 26.234 31.337 1.00 14.53 253 ILE A O 1
ATOM 1920 N N . SER A 1 275 ? 27.659 28.256 30.602 1.00 14.13 254 SER A N 1
ATOM 1921 C CA . SER A 1 275 ? 26.690 28.361 31.687 1.00 13.45 254 SER A CA 1
ATOM 1922 C C . SER A 1 275 ? 25.537 27.383 31.514 1.00 14.55 254 SER A C 1
ATOM 1923 O O . SER A 1 275 ? 25.059 26.809 32.487 1.00 13.55 254 SER A O 1
ATOM 1926 N N . LYS A 1 276 ? 25.088 27.166 30.282 1.00 13.79 255 LYS A N 1
ATOM 1927 C CA . LYS A 1 276 ? 24.019 26.194 30.059 1.00 14.70 255 LYS A CA 1
ATOM 1928 C C . LYS A 1 276 ? 24.497 24.795 30.427 1.00 15.86 255 LYS A C 1
ATOM 1929 O O . LYS A 1 276 ? 23.796 24.040 31.109 1.00 14.51 255 LYS A O 1
ATOM 1935 N N . LEU A 1 277 ? 25.702 24.434 29.983 1.00 14.05 256 LEU A N 1
ATOM 1936 C CA . LEU A 1 277 ? 26.246 23.116 30.280 1.00 13.64 256 LEU A CA 1
ATOM 1937 C C . LEU A 1 277 ? 26.476 22.946 31.782 1.00 13.26 256 LEU A C 1
ATOM 1938 O O . LEU A 1 277 ? 26.177 21.885 32.366 1.00 13.42 256 LEU A O 1
ATOM 1943 N N . ALA A 1 278 ? 26.975 23.989 32.436 1.00 12.47 257 ALA A N 1
ATOM 1944 C CA . ALA A 1 278 ? 27.175 23.905 33.879 1.00 12.01 257 ALA A CA 1
ATOM 1945 C C . ALA A 1 278 ? 25.855 23.678 34.606 1.00 12.51 257 ALA A C 1
ATOM 1946 O O . ALA A 1 278 ? 25.762 22.808 35.477 1.00 13.44 257 ALA A O 1
ATOM 1948 N N . LEU A 1 279 ? 24.796 24.393 34.217 1.00 11.90 258 LEU A N 1
ATOM 1949 C CA . LEU A 1 279 ? 23.502 24.141 34.854 1.00 11.49 258 LEU A CA 1
ATOM 1950 C C . LEU A 1 279 ? 23.004 22.735 34.557 1.00 12.07 258 LEU A C 1
ATOM 1951 O O . LEU A 1 279 ? 22.502 22.042 35.454 1.00 12.15 258 LEU A O 1
ATOM 1956 N N . GLN A 1 280 ? 23.171 22.279 33.320 1.00 12.29 259 GLN A N 1
ATOM 1957 C CA . GLN A 1 280 ? 22.712 20.933 32.989 1.00 12.65 259 GLN A CA 1
ATOM 1958 C C . GLN A 1 280 ? 23.451 19.879 33.797 1.00 12.81 259 GLN A C 1
ATOM 1959 O O . GLN A 1 280 ? 22.859 18.871 34.207 1.00 13.60 259 GLN A O 1
ATOM 1965 N N . TYR A 1 281 ? 24.752 20.073 34.021 1.00 13.53 260 TYR A N 1
ATOM 1966 C CA . TYR A 1 281 ? 25.480 19.136 34.865 1.00 13.10 260 TYR A CA 1
ATOM 1967 C C . TYR A 1 281 ? 24.856 19.091 36.256 1.00 11.63 260 TYR A C 1
ATOM 1968 O O . TYR A 1 281 ? 24.585 18.008 36.790 1.00 14.26 260 TYR A O 1
ATOM 1977 N N . SER A 1 282 ? 24.548 20.253 36.822 1.00 11.90 261 SER A N 1
ATOM 1978 C CA . SER A 1 282 ? 24.024 20.300 38.181 1.00 12.84 261 SER A CA 1
ATOM 1979 C C . SER A 1 282 ? 22.666 19.629 38.269 1.00 14.02 261 SER A C 1
ATOM 1980 O O . SER A 1 282 ? 22.359 18.980 39.273 1.00 16.92 261 SER A O 1
ATOM 1983 N N . LEU A 1 283 ? 21.849 19.759 37.226 1.00 11.96 262 LEU A N 1
ATOM 1984 C CA . LEU A 1 283 ? 20.498 19.210 37.198 1.00 13.70 262 LEU A CA 1
ATOM 1985 C C . LEU A 1 283 ? 20.467 17.720 36.952 1.00 16.82 262 LEU A C 1
ATOM 1986 O O . LEU A 1 283 ? 19.398 17.110 37.068 1.00 17.79 262 LEU A O 1
ATOM 1991 N N A SER A 1 284 ? 21.587 17.105 36.594 0.60 16.42 263 SER A N 1
ATOM 1992 N N B SER A 1 284 ? 21.586 17.101 36.589 0.40 16.43 263 SER A N 1
ATOM 1993 C CA A SER A 1 284 ? 21.549 15.728 36.122 0.60 17.56 263 SER A CA 1
ATOM 1994 C CA B SER A 1 284 ? 21.539 15.725 36.108 0.40 17.58 263 SER A CA 1
ATOM 1995 C C A SER A 1 284 ? 21.399 14.698 37.232 0.60 19.44 263 SER A C 1
ATOM 1996 C C B SER A 1 284 ? 21.479 14.679 37.217 0.40 19.38 263 SER A C 1
ATOM 1997 O O A SER A 1 284 ? 20.962 13.576 36.954 0.60 23.05 263 SER A O 1
ATOM 1998 O O B SER A 1 284 ? 21.202 13.513 36.919 0.40 22.74 263 SER A O 1
ATOM 2003 N N . ASN A 1 285 ? 21.713 15.045 38.472 1.00 19.00 264 ASN A N 1
ATOM 2004 C CA . ASN A 1 285 ? 21.661 14.097 39.573 1.00 15.50 264 ASN A CA 1
ATOM 2005 C C . ASN A 1 285 ? 20.279 14.153 40.216 1.00 17.65 264 ASN A C 1
ATOM 2006 O O . ASN A 1 285 ? 19.940 15.132 40.885 1.00 16.39 264 ASN A O 1
ATOM 2011 N N . LYS A 1 286 ? 19.488 13.099 40.032 1.00 17.25 265 LYS A N 1
ATOM 2012 C CA . LYS A 1 286 ? 18.105 13.119 40.498 1.00 18.22 265 LYS A CA 1
ATOM 2013 C C . LYS A 1 286 ? 17.970 12.979 42.006 1.00 18.80 265 LYS A C 1
ATOM 2014 O O . LYS A 1 286 ? 16.874 13.191 42.526 1.00 21.85 265 LYS A O 1
ATOM 2020 N N . ASP A 1 287 ? 19.048 12.651 42.721 1.00 16.20 266 ASP A N 1
ATOM 2021 C CA . ASP A 1 287 ? 18.999 12.633 44.179 1.00 19.65 266 ASP A CA 1
ATOM 2022 C C . ASP A 1 287 ? 19.110 14.026 44.781 1.00 16.30 266 ASP A C 1
ATOM 2023 O O . ASP A 1 287 ? 18.961 14.181 46.007 1.00 17.37 266 ASP A O 1
ATOM 2028 N N . ILE A 1 288 ? 19.389 15.027 43.965 1.00 13.89 267 ILE A N 1
ATOM 2029 C CA . ILE A 1 288 ? 19.285 16.425 44.377 1.00 11.69 267 ILE A CA 1
ATOM 2030 C C . ILE A 1 288 ? 17.924 16.912 43.910 1.00 13.37 267 ILE A C 1
ATOM 2031 O O . ILE A 1 288 ? 17.591 16.789 42.727 1.00 16.20 267 ILE A O 1
ATOM 2036 N N . SER A 1 289 ? 17.121 17.458 44.833 1.00 11.97 268 SER A N 1
ATOM 2037 C CA . SER A 1 289 ? 15.722 17.734 44.485 1.00 12.50 268 SER A CA 1
ATOM 2038 C C . SER A 1 289 ? 15.557 18.998 43.660 1.00 15.28 268 SER A C 1
ATOM 2039 O O . SER A 1 289 ? 14.634 19.084 42.828 1.00 15.49 268 SER A O 1
ATOM 2042 N N . THR A 1 290 ? 16.391 20.002 43.896 1.00 13.35 269 THR A N 1
ATOM 2043 C CA . THR A 1 290 ? 16.290 21.241 43.140 1.00 14.07 269 THR A CA 1
ATOM 2044 C C . THR A 1 290 ? 17.659 21.878 43.136 1.00 12.36 269 THR A C 1
ATOM 2045 O O . THR A 1 290 ? 18.483 21.625 44.021 1.00 12.34 269 THR A O 1
ATOM 2049 N N . THR A 1 291 ? 17.898 22.656 42.098 1.00 11.76 270 THR A N 1
ATOM 2050 C CA . THR A 1 291 ? 19.053 23.533 41.996 1.00 12.13 270 THR A CA 1
ATOM 2051 C C . THR A 1 291 ? 18.532 24.950 41.897 1.00 11.62 270 THR A C 1
ATOM 2052 O O . THR A 1 291 ? 17.804 25.271 40.953 1.00 11.80 270 THR A O 1
ATOM 2056 N N . LEU A 1 292 ? 18.871 25.759 42.880 1.00 11.03 271 LEU A N 1
ATOM 2057 C CA . LEU A 1 292 ? 18.499 27.163 42.873 1.00 12.18 271 LEU A CA 1
ATOM 2058 C C . LEU A 1 292 ? 19.371 27.950 41.910 1.00 14.13 271 LEU A C 1
ATOM 2059 O O . LEU A 1 292 ? 20.609 27.851 41.935 1.00 14.26 271 LEU A O 1
ATOM 2064 N N . VAL A 1 293 ? 18.721 28.782 41.121 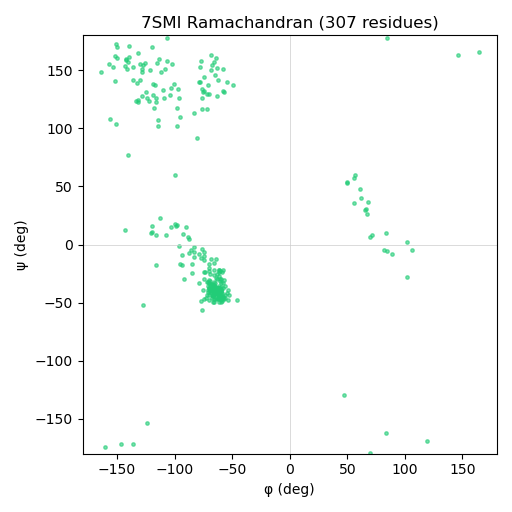1.00 13.47 272 VAL A N 1
ATOM 2065 C CA . VAL A 1 293 ? 19.375 29.726 40.219 1.00 14.09 272 VAL A CA 1
ATOM 2066 C C . VAL A 1 293 ? 18.843 31.125 40.527 1.00 14.90 272 VAL A C 1
ATOM 2067 O O . VAL A 1 293 ? 17.636 31.318 40.620 1.00 14.56 272 VAL A O 1
ATOM 2071 N N . GLY A 1 294 ? 19.733 32.104 40.684 1.00 16.67 273 GLY A N 1
ATOM 2072 C CA . GLY A 1 294 ? 19.273 33.488 40.832 1.00 19.44 273 GLY A CA 1
ATOM 2073 C C . GLY A 1 294 ? 18.814 34.073 39.504 1.00 19.43 273 GLY A C 1
ATOM 2074 O O . GLY A 1 294 ? 19.520 33.984 38.497 1.00 21.20 273 GLY A O 1
ATOM 2075 N N . MET A 1 295 ? 17.625 34.688 39.497 1.00 19.00 274 MET A N 1
ATOM 2076 C CA . MET A 1 295 ? 17.069 35.235 38.269 1.00 22.41 274 MET A CA 1
ATOM 2077 C C . MET A 1 295 ? 16.488 36.618 38.520 1.00 22.51 274 MET A C 1
ATOM 2078 O O . MET A 1 295 ? 15.896 36.878 39.573 1.00 24.68 274 MET A O 1
ATOM 2083 N N . ASN A 1 296 ? 16.679 37.505 37.543 1.00 24.14 275 ASN A N 1
ATOM 2084 C CA . ASN A 1 296 ? 16.076 38.828 37.632 1.00 32.26 275 ASN A CA 1
ATOM 2085 C C . ASN A 1 296 ? 15.604 39.364 36.285 1.00 25.62 275 ASN A C 1
ATOM 2086 O O . ASN A 1 296 ? 15.333 40.567 36.183 1.00 27.50 275 ASN A O 1
ATOM 2091 N N . SER A 1 297 ? 15.539 38.533 35.243 1.00 21.07 276 SER A N 1
ATOM 2092 C CA . SER A 1 297 ? 14.899 38.919 33.991 1.00 21.95 276 SER A CA 1
ATOM 2093 C C . SER A 1 297 ? 14.101 37.756 33.413 1.00 23.50 276 SER A C 1
ATOM 2094 O O . SER A 1 297 ? 14.369 36.588 33.682 1.00 23.42 276 SER A O 1
ATOM 2097 N N . VAL A 1 298 ? 13.120 38.094 32.574 1.00 24.99 277 VAL A N 1
ATOM 2098 C CA . VAL A 1 298 ? 12.312 37.046 31.955 1.00 23.98 277 VAL A CA 1
ATOM 2099 C C . VAL A 1 298 ? 13.137 36.165 31.027 1.00 26.41 277 VAL A C 1
ATOM 2100 O O . VAL A 1 298 ? 12.866 34.968 30.913 1.00 24.80 277 VAL A O 1
ATOM 2104 N N . LYS A 1 299 ? 14.156 36.712 30.357 1.00 23.15 278 LYS A N 1
ATOM 2105 C CA . LYS A 1 299 ? 14.956 35.860 29.481 1.00 22.85 278 LYS A CA 1
ATOM 2106 C C . LYS A 1 299 ? 15.794 34.866 30.277 1.00 23.40 278 LYS A C 1
ATOM 2107 O O . LYS A 1 299 ? 16.016 33.741 29.811 1.00 25.70 278 LYS A O 1
ATOM 2113 N N . GLN A 1 300 ? 16.232 35.236 31.481 1.00 25.79 279 GLN A N 1
ATOM 2114 C CA . GLN A 1 300 ? 16.928 34.270 32.324 1.00 22.95 279 GLN A CA 1
ATOM 2115 C C . GLN A 1 300 ? 16.034 33.095 32.690 1.00 19.79 279 GLN A C 1
ATOM 2116 O O . GLN A 1 300 ? 16.513 31.960 32.797 1.00 18.68 279 GLN A O 1
ATOM 2122 N N . VAL A 1 301 ? 14.745 33.344 32.931 1.00 17.89 280 VAL A N 1
ATOM 2123 C CA . VAL A 1 301 ? 13.833 32.246 33.236 1.00 19.26 280 VAL A CA 1
ATOM 2124 C C . VAL A 1 301 ? 13.769 31.289 32.061 1.00 21.69 280 VAL A C 1
ATOM 2125 O O . VAL A 1 301 ? 13.898 30.065 32.218 1.00 18.45 280 VAL A O 1
ATOM 2129 N N . GLU A 1 302 ? 13.567 31.845 30.867 1.00 19.01 281 GLU A N 1
ATOM 2130 C CA . GLU A 1 302 ? 13.447 31.038 29.663 1.00 21.02 281 GLU A CA 1
ATOM 2131 C C . GLU A 1 302 ? 14.705 30.219 29.433 1.00 23.61 281 GLU A C 1
ATOM 2132 O O . GLU A 1 302 ? 14.632 29.031 29.085 1.00 23.89 281 GLU A O 1
ATOM 2138 N N . GLU A 1 303 ? 15.868 30.824 29.665 1.00 19.94 282 GLU A N 1
ATOM 2139 C CA . GLU A 1 303 ? 17.122 30.122 29.429 1.00 22.37 282 GLU A CA 1
ATOM 2140 C C . GLU A 1 303 ? 17.307 28.985 30.416 1.00 21.39 282 GLU A C 1
ATOM 2141 O O . GLU A 1 303 ? 17.747 27.894 30.040 1.00 21.70 282 GLU A O 1
ATOM 2147 N N . ASN A 1 304 ? 17.003 29.224 31.689 1.00 17.02 283 ASN A N 1
ATOM 2148 C CA . ASN A 1 304 ? 17.234 28.197 32.702 1.00 14.89 283 ASN A CA 1
ATOM 2149 C C . ASN A 1 304 ? 16.226 27.064 32.600 1.00 18.04 283 ASN A C 1
ATOM 2150 O O . ASN A 1 304 ? 16.600 25.888 32.660 1.00 16.05 283 ASN A O 1
ATOM 2155 N N . VAL A 1 305 ? 14.945 27.388 32.456 1.00 16.19 284 VAL A N 1
ATOM 2156 C CA . VAL A 1 305 ? 13.946 26.338 32.277 1.00 18.39 284 VAL A CA 1
ATOM 2157 C C . VAL A 1 305 ? 14.226 25.562 30.993 1.00 18.55 284 VAL A C 1
ATOM 2158 O O . VAL A 1 305 ? 14.133 24.328 30.962 1.00 18.19 284 VAL A O 1
ATOM 2162 N N . GLY A 1 306 ? 14.594 26.265 29.922 1.00 17.32 285 GLY A N 1
ATOM 2163 C CA . GLY A 1 306 ? 14.874 25.581 28.664 1.00 19.04 285 GLY A CA 1
ATOM 2164 C C . GLY A 1 306 ? 16.035 24.610 28.770 1.00 19.52 285 GLY A C 1
ATOM 2165 O O . GLY A 1 306 ? 16.003 23.527 28.172 1.00 18.49 285 GLY A O 1
ATOM 2166 N N . ALA A 1 307 ? 17.069 24.970 29.534 1.00 19.69 286 ALA A N 1
ATOM 2167 C CA . ALA A 1 307 ? 18.197 24.054 29.734 1.00 18.98 286 ALA A CA 1
ATOM 2168 C C . AL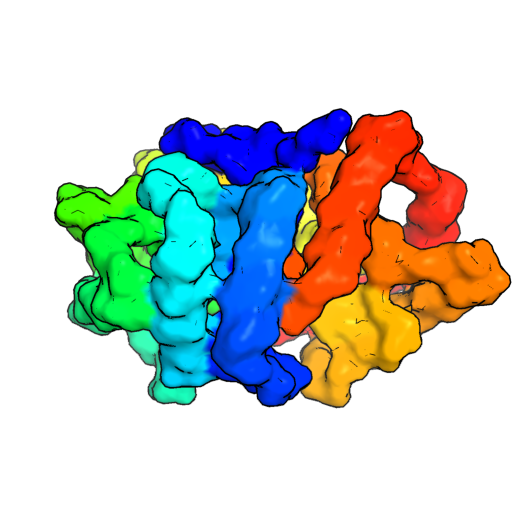A A 1 307 ? 17.749 22.779 30.425 1.00 16.17 286 ALA A C 1
ATOM 2169 O O . ALA A 1 307 ? 18.195 21.677 30.080 1.00 17.61 286 ALA A O 1
ATOM 2171 N N . ALA A 1 308 ? 16.832 22.904 31.383 1.00 14.87 287 ALA A N 1
ATOM 2172 C CA . ALA A 1 308 ? 16.340 21.7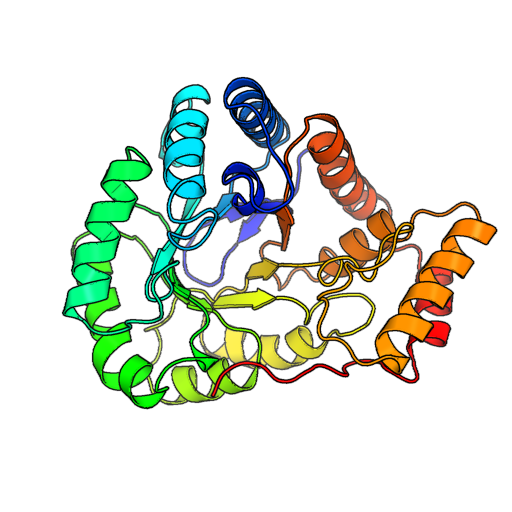31 32.082 1.00 16.29 287 ALA A CA 1
ATOM 2173 C C . ALA A 1 308 ? 15.474 20.871 31.168 1.00 15.04 287 ALA A C 1
ATOM 2174 O O . ALA A 1 308 ? 15.591 19.640 31.167 1.00 17.53 287 ALA A O 1
ATOM 2176 N N . LEU A 1 309 ? 14.589 21.494 30.388 1.00 15.60 288 LEU A N 1
ATOM 2177 C CA . LEU A 1 309 ? 13.727 20.713 29.501 1.00 16.89 288 LEU A CA 1
ATOM 2178 C C . LEU A 1 309 ? 14.550 19.978 28.457 1.00 19.88 288 LEU A C 1
ATOM 2179 O O . LEU A 1 309 ? 14.266 18.814 28.130 1.00 20.16 288 LEU A O 1
ATOM 2184 N N . GLU A 1 310 ? 15.578 20.639 27.921 1.00 19.18 289 GLU A N 1
ATOM 2185 C CA . GLU A 1 310 ? 16.396 19.997 26.894 1.00 17.90 289 GLU A CA 1
ATOM 2186 C C . GLU A 1 310 ? 17.221 18.867 27.488 1.00 18.94 289 GLU A C 1
ATOM 2187 O O . GLU A 1 310 ? 17.446 17.841 26.832 1.00 20.69 289 GLU A O 1
ATOM 2193 N N . LEU A 1 311 ? 17.671 19.031 28.726 1.00 16.15 290 LEU A N 1
ATOM 2194 C CA . LEU A 1 311 ? 18.405 17.957 29.386 1.00 18.11 290 LEU A CA 1
ATOM 2195 C C . LEU A 1 311 ? 17.535 16.716 29.537 1.00 16.50 290 LEU A C 1
ATOM 2196 O O . LEU A 1 311 ? 17.990 15.589 29.284 1.00 18.61 290 LEU A O 1
ATOM 2201 N N . GLU A 1 312 ? 16.259 16.912 29.901 1.00 20.10 291 GLU A N 1
ATOM 2202 C CA . GLU A 1 312 ? 15.360 15.789 30.142 1.00 21.23 291 GLU A CA 1
ATOM 2203 C C . GLU A 1 312 ? 15.195 14.944 28.887 1.00 21.88 291 GLU A C 1
ATOM 2204 O O . GLU A 1 312 ? 15.128 13.710 28.958 1.00 25.74 291 GLU A O 1
ATOM 2210 N N . THR A 1 313 ? 15.132 15.584 27.720 1.00 19.27 292 THR A N 1
ATOM 2211 C CA . THR A 1 313 ? 14.852 14.831 26.507 1.00 21.86 292 THR A CA 1
ATOM 2212 C C . THR A 1 313 ? 16.097 14.410 25.734 1.00 22.40 292 THR A C 1
ATOM 2213 O O . THR A 1 313 ? 16.003 13.522 24.887 1.00 24.95 292 THR A O 1
ATOM 2217 N N . ALA A 1 314 ? 17.260 15.013 26.000 1.00 22.83 293 ALA A N 1
ATOM 2218 C CA . ALA A 1 314 ? 18.469 14.671 25.265 1.00 23.99 293 ALA A CA 1
ATOM 2219 C C . ALA A 1 314 ? 19.557 14.054 26.129 1.00 23.44 293 ALA A C 1
ATOM 2220 O O . ALA A 1 314 ? 20.470 13.424 25.582 1.00 28.56 293 ALA A O 1
ATOM 2222 N N . GLY A 1 315 ? 19.489 14.209 27.441 1.00 26.04 294 GLY A N 1
ATOM 2223 C CA . GLY A 1 315 ? 20.565 13.760 28.301 1.00 27.64 294 GLY A CA 1
ATOM 2224 C C . GLY A 1 315 ? 21.790 14.636 28.117 1.00 23.89 294 GLY A C 1
ATOM 2225 O O . GLY A 1 315 ? 21.804 15.594 27.344 1.00 23.23 294 GLY A O 1
ATOM 2226 N N . LYS A 1 316 ? 22.843 14.289 28.852 1.00 23.69 295 LYS A N 1
ATOM 2227 C CA . LYS A 1 316 ? 24.051 15.102 28.843 1.00 25.34 295 LYS A CA 1
ATOM 2228 C C . LYS A 1 316 ? 24.840 14.911 27.553 1.00 30.75 295 LYS A C 1
ATOM 2229 O O . LYS A 1 316 ? 24.900 13.812 26.991 1.00 30.71 295 LYS A O 1
ATOM 2235 N N . ASP A 1 317 ? 25.449 15.995 27.073 1.00 34.51 296 ASP A N 1
ATOM 2236 C CA . ASP A 1 317 ? 26.342 15.912 25.917 1.00 37.10 296 ASP A CA 1
ATOM 2237 C C . ASP A 1 317 ? 27.694 15.422 26.420 1.00 39.83 296 ASP A C 1
ATOM 2238 O O . ASP A 1 317 ? 28.554 16.207 26.822 1.00 31.13 296 ASP A O 1
ATOM 2243 N N . GLU A 1 318 ? 27.897 14.103 26.395 1.00 35.09 297 GLU A N 1
ATOM 2244 C CA . GLU A 1 318 ? 29.000 13.548 27.172 1.00 37.45 297 GLU A CA 1
ATOM 2245 C C . GLU A 1 318 ? 30.364 13.820 26.544 1.00 33.45 297 GLU A C 1
ATOM 2246 O O . GLU A 1 318 ? 31.348 13.954 27.278 1.00 26.88 297 GLU A O 1
ATOM 2252 N N . LYS A 1 319 ? 30.451 13.931 25.217 1.00 34.01 298 LYS A N 1
ATOM 2253 C CA . LYS A 1 319 ? 31.720 14.327 24.607 1.00 31.92 298 LYS A CA 1
ATOM 2254 C C . LYS A 1 319 ? 32.178 15.678 25.147 1.00 29.19 298 LYS A C 1
ATOM 2255 O O . LYS A 1 319 ? 33.344 15.860 25.524 1.00 28.50 298 LYS A O 1
ATOM 2261 N N . THR A 1 320 ? 31.256 16.632 25.214 1.00 29.66 299 THR A N 1
ATOM 2262 C CA . THR A 1 320 ? 31.600 17.971 25.660 1.00 26.42 299 THR A CA 1
ATOM 2263 C C . THR A 1 320 ? 31.927 17.979 27.146 1.00 21.26 299 THR A C 1
ATOM 2264 O O . THR A 1 320 ? 32.868 18.658 27.580 1.00 22.69 299 THR A O 1
ATOM 2268 N N . PHE A 1 321 ? 31.154 17.239 27.948 1.00 22.92 300 PHE A N 1
ATOM 2269 C CA . PHE A 1 321 ? 31.453 17.165 29.377 1.00 20.52 300 PHE A CA 1
ATOM 2270 C C . PHE A 1 321 ? 32.781 16.472 29.632 1.00 22.15 300 PHE A C 1
ATOM 2271 O O . PHE A 1 321 ? 33.484 16.809 30.585 1.00 18.83 300 PHE A O 1
ATOM 2279 N N . ALA A 1 322 ? 33.150 15.518 28.785 1.00 23.41 301 ALA A N 1
ATOM 2280 C CA . ALA A 1 322 ? 34.448 14.879 28.952 1.00 22.16 301 ALA A CA 1
ATOM 2281 C C . ALA A 1 322 ? 35.583 15.865 28.716 1.00 19.88 301 ALA A C 1
ATOM 2282 O O . ALA A 1 322 ? 36.613 15.806 29.400 1.00 20.62 301 ALA A O 1
ATOM 2284 N N . GLU A 1 323 ? 35.445 16.746 27.728 1.00 19.97 302 GLU A N 1
ATOM 2285 C CA . GLU A 1 323 ? 36.506 17.712 27.482 1.00 21.76 302 GLU A CA 1
ATOM 2286 C C . GLU A 1 323 ? 36.586 18.734 28.602 1.00 24.20 302 GLU A C 1
ATOM 2287 O O . GLU A 1 323 ? 37.684 19.136 29.000 1.00 23.25 302 GLU A O 1
ATOM 2293 N N . ILE A 1 324 ? 35.432 19.163 29.126 1.00 18.91 303 ILE A N 1
ATOM 2294 C CA . ILE A 1 324 ? 35.416 20.067 30.276 1.00 19.17 303 ILE A CA 1
ATOM 2295 C C . ILE A 1 324 ? 36.066 19.391 31.475 1.00 19.15 303 ILE A C 1
ATOM 2296 O O . ILE A 1 324 ? 36.878 19.994 32.180 1.00 18.76 303 ILE A O 1
ATOM 2301 N N . GLU A 1 325 ? 35.762 18.112 31.688 1.00 18.76 304 GLU A N 1
ATOM 2302 C CA . GLU A 1 325 ? 36.331 17.400 32.828 1.00 19.54 304 GLU A CA 1
ATOM 2303 C C . GLU A 1 325 ? 37.845 17.335 32.722 1.00 20.95 304 GLU A C 1
ATOM 2304 O O . GLU A 1 325 ? 38.559 17.452 33.729 1.00 20.44 304 GLU A O 1
ATOM 2310 N N . ASN A 1 326 ? 38.357 17.159 31.514 1.00 18.34 305 ASN A N 1
ATOM 2311 C CA . ASN A 1 326 ? 39.805 17.089 31.354 1.00 19.84 305 ASN A CA 1
ATOM 2312 C C . ASN A 1 326 ? 40.462 18.416 31.706 1.00 20.73 305 ASN A C 1
ATOM 2313 O O . ASN A 1 326 ? 41.534 18.441 32.324 1.00 22.31 305 ASN A O 1
ATOM 2318 N N . ILE A 1 327 ? 39.835 19.530 31.322 1.00 17.91 306 ILE A N 1
ATOM 2319 C CA . ILE A 1 327 ? 40.378 20.852 31.627 1.00 17.53 306 ILE A CA 1
ATOM 2320 C C . ILE A 1 327 ? 40.315 21.137 33.128 1.00 18.37 306 ILE A C 1
ATOM 2321 O O . ILE A 1 327 ? 41.247 21.721 33.712 1.00 18.12 306 ILE A O 1
ATOM 2326 N N . LEU A 1 328 ? 39.227 20.755 33.766 1.00 15.91 307 LEU A N 1
ATOM 2327 C CA . LEU A 1 328 ? 39.056 21.062 35.184 1.00 14.54 307 LEU A CA 1
ATOM 2328 C C . LEU A 1 328 ? 39.752 20.069 36.100 1.00 14.92 307 LEU A C 1
ATOM 2329 O O . LEU A 1 328 ? 39.846 20.336 37.312 1.00 16.14 307 LEU A O 1
ATOM 2334 N N . LYS A 1 329 ? 40.236 18.943 35.556 1.00 17.51 308 LYS A N 1
ATOM 2335 C CA . LYS A 1 329 ? 40.845 17.880 36.366 1.00 20.93 308 LYS A CA 1
ATOM 2336 C C . LYS A 1 329 ? 41.839 18.362 37.425 1.00 16.54 308 LYS A C 1
ATOM 2337 O O . LYS A 1 329 ? 41.709 17.947 38.588 1.00 19.21 308 LYS A O 1
ATOM 2343 N N . PRO A 1 330 ? 42.798 19.237 37.116 1.00 18.36 309 PRO A N 1
ATOM 2344 C CA . PRO A 1 330 ? 43.802 19.615 38.118 1.00 20.24 309 PRO A CA 1
ATOM 2345 C C . PRO A 1 330 ? 43.234 20.283 39.352 1.00 17.21 309 PRO A C 1
ATOM 2346 O O . PRO A 1 330 ? 43.909 20.304 40.379 1.00 20.24 309 PRO A O 1
ATOM 2350 N N . ILE A 1 331 ? 42.036 20.864 39.287 1.00 14.37 310 ILE A N 1
ATOM 2351 C CA . ILE A 1 331 ? 41.457 21.566 40.425 1.00 15.12 310 ILE A CA 1
ATOM 2352 C C . ILE A 1 331 ? 40.146 20.952 40.879 1.00 14.59 310 ILE A C 1
ATOM 2353 O O . ILE A 1 331 ? 39.453 21.537 41.693 1.00 15.44 310 ILE A O 1
ATOM 2358 N N . LYS A 1 332 ? 39.797 19.776 40.369 1.00 14.46 311 LYS A N 1
ATOM 2359 C CA . LYS A 1 332 ? 38.508 19.194 40.675 1.00 17.05 311 LYS A CA 1
ATOM 2360 C C . LYS A 1 332 ? 38.338 19.019 42.181 1.00 15.08 311 LYS A C 1
ATOM 2361 O O . LYS A 1 332 ? 39.245 18.539 42.878 1.00 15.28 311 LYS A O 1
ATOM 2367 N N . ASN A 1 333 ? 37.192 19.459 42.687 1.00 15.08 312 ASN A N 1
ATOM 2368 C CA . ASN A 1 333 ? 36.807 19.302 44.084 1.00 14.38 312 ASN A CA 1
ATOM 2369 C C . ASN A 1 333 ? 37.588 20.182 45.056 1.00 13.72 312 ASN A C 1
ATOM 2370 O O . ASN A 1 333 ? 37.398 20.055 46.268 1.00 16.53 312 ASN A O 1
ATOM 2375 N N . GLN A 1 334 ? 38.403 21.110 44.576 1.00 13.83 313 GLN A N 1
ATOM 2376 C CA . GLN A 1 334 ? 39.021 22.092 45.450 1.00 15.27 313 GLN A CA 1
ATOM 2377 C C . GLN A 1 334 ? 38.057 23.206 45.820 1.00 14.70 313 GLN A C 1
ATOM 2378 O O . GLN A 1 334 ? 37.298 23.695 44.984 1.00 14.63 313 GLN A O 1
ATOM 2384 N N . SER A 1 335 ? 38.108 23.628 47.075 1.00 14.55 314 SER A N 1
ATOM 2385 C CA . SER A 1 335 ? 37.202 24.642 47.581 1.00 13.47 314 SER A CA 1
ATOM 2386 C C . SER A 1 335 ? 38.015 25.794 48.167 1.00 14.60 314 SER A C 1
ATOM 2387 O O . SER A 1 335 ? 39.148 26.034 47.727 1.00 15.31 314 SER A O 1
ATOM 2390 N N . TRP A 1 336 ? 37.457 26.530 49.126 1.00 13.37 315 TRP A N 1
ATOM 2391 C CA . TRP A 1 336 ? 38.108 27.695 49.716 1.00 12.36 315 TRP A CA 1
ATOM 2392 C C . TRP A 1 336 ? 37.591 27.841 51.131 1.00 13.98 315 TRP A C 1
ATOM 2393 O O . TRP A 1 336 ? 36.580 27.229 51.479 1.00 13.91 315 TRP A O 1
ATOM 2404 N N . PRO A 1 337 ? 38.280 28.599 51.981 1.00 13.80 316 PRO A N 1
ATOM 2405 C CA . PRO A 1 337 ? 37.856 28.699 53.378 1.00 14.09 316 PRO A CA 1
ATOM 2406 C C . PRO A 1 337 ? 36.546 29.452 53.508 1.00 16.77 316 PRO A C 1
ATOM 2407 O O . PRO A 1 337 ? 36.235 30.358 52.734 1.00 16.46 316 PRO A O 1
ATOM 2411 N N . SER A 1 338 ? 35.778 29.086 54.540 1.00 13.60 317 SER A N 1
ATOM 2412 C CA . SER A 1 338 ? 34.590 29.830 54.925 1.00 14.36 317 SER A CA 1
ATOM 2413 C C . SER A 1 338 ? 34.345 29.655 56.420 1.00 16.40 317 SER A C 1
ATOM 2414 O O . SER A 1 338 ? 34.509 28.565 56.962 1.00 17.30 317 SER A O 1
ATOM 2417 N N . GLY A 1 339 ? 33.933 30.727 57.077 1.00 14.67 318 GLY A N 1
ATOM 2418 C CA . GLY A 1 339 ? 33.507 30.614 58.460 1.00 14.53 318 GLY A CA 1
ATOM 2419 C C . GLY A 1 339 ? 34.664 30.649 59.438 1.00 14.63 318 GLY A C 1
ATOM 2420 O O . GLY A 1 339 ? 35.775 31.110 59.135 1.00 17.65 318 GLY A O 1
ATOM 2421 N N . ILE A 1 340 ? 34.381 30.179 60.644 1.00 12.94 319 ILE A N 1
ATOM 2422 C CA . ILE A 1 340 ? 35.280 30.325 61.780 1.00 17.98 319 ILE A CA 1
ATOM 2423 C C . ILE A 1 340 ? 35.868 28.968 62.152 1.00 28.11 319 ILE A C 1
ATOM 2424 O O . ILE A 1 340 ? 35.401 27.927 61.679 1.00 23.80 319 ILE A O 1
#